Protein AF-A0A1X2I804-F1 (afdb_monomer_lite)

Radius of gyration: 28.65 Å; chains: 1; bounding box: 109×33×76 Å

Sequence (311 aa):
MSSPPATPPVLSLIHLPAELLSSIASYLDVCSLWNLLDTCTWCRYSLLASPTIWKQLEFNLDSHGLHAVYAALRRFRDDNGHGLRLRVEQISMNGTDDSMISPIVMMVKFPRMLRLSAKQRRFNTNLETDTKILQELIKRGSLQPGSLALRHLDIYHYYMDYEPHLDAYQRTLDRLCVDKVELDIRRCYDPPSTLEDQMDELQLDTTNHNDNNQQQPQQQQQQQQQQPQPQQQYCTRIISKTERCWACHTLLTRCWHCVSHCTQCKTKRLPPLANAHQHKQQRLEQQKLRLLETNMAMMDPDLKDEFSLFE

InterPro domains:
  IPR001810 F-box domain [PS50181] (10-57)
  IPR036047 F-box-like domain superfamily [SSF81383] (14-60)

Structure (mmCIF, N/CA/C/O backbone):
data_AF-A0A1X2I804-F1
#
_entry.id   AF-A0A1X2I804-F1
#
loop_
_atom_site.group_PDB
_atom_site.id
_atom_site.type_symbol
_atom_site.label_atom_id
_atom_site.label_alt_id
_atom_site.label_comp_id
_atom_site.label_asym_id
_atom_site.label_entity_id
_atom_site.label_seq_id
_atom_site.pdbx_PDB_ins_code
_atom_site.Cartn_x
_atom_site.Cartn_y
_atom_site.Cartn_z
_atom_site.occupancy
_atom_site.B_iso_or_equiv
_atom_site.auth_seq_id
_atom_site.auth_comp_id
_atom_site.auth_asym_id
_atom_site.auth_atom_id
_atom_site.pdbx_PDB_model_num
ATOM 1 N N . MET A 1 1 ? 62.815 3.552 -11.750 1.00 52.12 1 MET A N 1
ATOM 2 C CA . MET A 1 1 ? 61.594 4.101 -12.374 1.00 52.12 1 MET A CA 1
ATOM 3 C C . MET A 1 1 ? 60.429 3.292 -11.840 1.00 52.12 1 MET A C 1
ATOM 5 O O . MET A 1 1 ? 60.312 2.125 -12.181 1.00 52.12 1 MET A O 1
ATOM 9 N N . SER A 1 2 ? 59.677 3.857 -10.903 1.00 49.41 2 SER A N 1
ATOM 10 C CA . SER A 1 2 ? 58.535 3.206 -10.260 1.00 49.41 2 SER A CA 1
ATOM 11 C C . SER A 1 2 ? 57.355 3.251 -11.224 1.00 49.41 2 SER A C 1
ATOM 13 O O . SER A 1 2 ? 56.928 4.336 -11.616 1.00 49.41 2 SER A O 1
ATOM 15 N N . SER A 1 3 ? 56.862 2.089 -11.644 1.00 48.72 3 SER A N 1
ATOM 16 C CA . SER A 1 3 ? 55.636 1.988 -12.434 1.00 48.72 3 SER A CA 1
ATOM 17 C C . SER A 1 3 ? 54.486 2.647 -11.663 1.00 48.72 3 SER A C 1
ATOM 19 O O . SER A 1 3 ? 54.369 2.408 -10.457 1.00 48.72 3 SER A O 1
ATOM 21 N N . PRO A 1 4 ? 53.649 3.482 -12.304 1.00 57.72 4 PRO A N 1
ATOM 22 C CA . PRO A 1 4 ? 52.490 4.049 -11.632 1.00 57.72 4 PRO A CA 1
ATOM 23 C C . PRO A 1 4 ? 51.557 2.917 -11.169 1.00 57.72 4 PRO A C 1
ATOM 25 O O . PRO A 1 4 ? 51.451 1.898 -11.862 1.00 57.72 4 PRO A O 1
ATOM 28 N N . PRO A 1 5 ? 50.895 3.062 -10.007 1.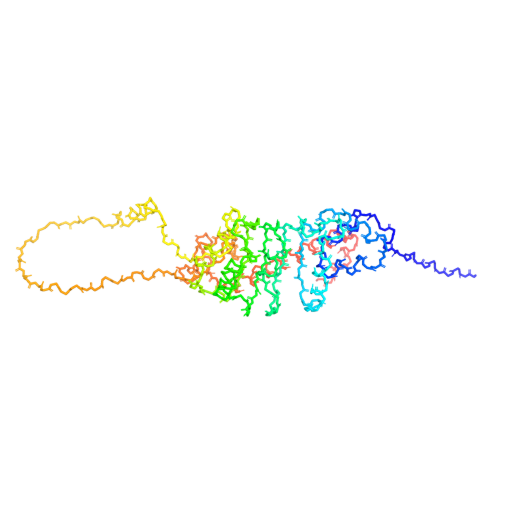00 58.81 5 PRO A N 1
ATOM 29 C CA . PRO A 1 5 ? 49.967 2.054 -9.516 1.00 58.81 5 PRO A CA 1
ATOM 30 C C . PRO A 1 5 ? 48.853 1.851 -10.547 1.00 58.81 5 PRO A C 1
ATOM 32 O O . PRO A 1 5 ? 48.255 2.818 -11.025 1.00 58.81 5 PRO A O 1
ATOM 35 N N . ALA A 1 6 ? 48.607 0.591 -10.913 1.00 63.34 6 ALA A N 1
ATOM 36 C CA . ALA A 1 6 ? 47.525 0.224 -11.814 1.00 63.34 6 ALA A CA 1
ATOM 37 C C . ALA A 1 6 ? 46.207 0.758 -11.239 1.00 63.34 6 ALA A C 1
ATOM 39 O O . ALA A 1 6 ? 45.839 0.445 -10.106 1.00 63.34 6 ALA A O 1
ATOM 40 N N . THR A 1 7 ? 45.522 1.603 -12.004 1.00 62.12 7 THR A N 1
ATOM 41 C CA . THR A 1 7 ? 44.201 2.105 -11.633 1.00 62.12 7 THR A CA 1
ATOM 42 C C . THR A 1 7 ? 43.265 0.902 -11.516 1.00 62.12 7 THR A C 1
ATOM 44 O O . THR A 1 7 ? 43.258 0.065 -12.426 1.00 62.12 7 THR A O 1
ATOM 47 N N . PRO A 1 8 ? 42.503 0.762 -10.416 1.00 61.19 8 PRO A N 1
ATOM 48 C CA . PRO A 1 8 ? 41.571 -0.346 -10.287 1.00 61.19 8 PRO A CA 1
ATOM 49 C C . PRO A 1 8 ? 40.583 -0.304 -11.461 1.00 61.19 8 PRO A C 1
ATOM 51 O O . PRO A 1 8 ? 40.171 0.789 -11.869 1.00 61.19 8 PRO A O 1
ATOM 54 N N . PRO A 1 9 ? 40.217 -1.461 -12.039 1.00 63.91 9 PRO A N 1
ATOM 55 C CA . PRO A 1 9 ? 39.298 -1.491 -13.163 1.00 63.91 9 PRO A CA 1
ATOM 56 C C . PRO A 1 9 ? 37.981 -0.833 -12.753 1.00 63.91 9 PRO A C 1
ATOM 58 O O . PRO A 1 9 ? 37.379 -1.191 -11.740 1.00 63.91 9 PRO A O 1
ATOM 61 N N . VAL A 1 10 ? 37.532 0.139 -13.547 1.00 67.94 10 VAL A N 1
ATOM 62 C CA . VAL A 1 10 ? 36.219 0.757 -13.363 1.00 67.94 10 VAL A CA 1
ATOM 63 C C . VAL A 1 10 ? 35.172 -0.312 -13.660 1.00 67.94 10 VAL A C 1
ATOM 65 O O . VAL A 1 10 ? 34.938 -0.671 -14.815 1.00 67.94 10 VAL A O 1
ATOM 68 N N . LEU A 1 11 ? 34.563 -0.855 -12.608 1.00 69.81 11 LEU A N 1
ATOM 69 C CA . LEU A 1 11 ? 33.455 -1.795 -12.726 1.00 69.81 11 LEU A CA 1
ATOM 70 C C . LEU A 1 11 ? 32.273 -1.079 -13.389 1.00 69.81 11 LEU A C 1
ATOM 72 O O . LEU A 1 11 ? 31.636 -0.211 -12.798 1.00 69.81 11 LEU A O 1
ATOM 76 N N . SER A 1 12 ? 32.003 -1.430 -14.644 1.00 80.31 12 SER A N 1
ATOM 77 C CA . SER A 1 12 ? 30.837 -0.943 -15.383 1.00 80.31 12 SER A CA 1
ATOM 78 C C . SER A 1 12 ? 29.635 -1.857 -15.152 1.00 80.31 12 SER A C 1
ATOM 80 O O . SER A 1 12 ? 29.779 -3.080 -15.161 1.00 80.31 12 SER A O 1
ATOM 82 N N . LEU A 1 13 ? 28.443 -1.261 -15.023 1.00 80.12 13 LEU A N 1
ATOM 83 C CA . LEU A 1 13 ? 27.159 -1.960 -14.865 1.00 80.12 13 LEU A CA 1
ATOM 84 C C . LEU A 1 13 ? 26.926 -3.039 -15.934 1.00 80.12 13 LEU A C 1
ATOM 86 O O . LEU A 1 13 ? 26.277 -4.037 -15.656 1.00 80.12 13 LEU A O 1
ATOM 90 N N . ILE A 1 14 ? 27.479 -2.852 -17.135 1.00 83.50 14 ILE A N 1
ATOM 91 C CA . ILE A 1 14 ? 27.314 -3.750 -18.290 1.00 83.50 14 ILE A CA 1
ATOM 92 C C . ILE A 1 14 ? 27.954 -5.129 -18.039 1.00 83.50 14 ILE A C 1
ATOM 94 O O . ILE A 1 14 ? 27.585 -6.108 -18.678 1.00 83.50 14 ILE A O 1
ATOM 98 N N . HIS A 1 15 ? 28.906 -5.217 -17.106 1.00 85.25 15 HIS A N 1
ATOM 99 C CA . HIS A 1 15 ? 29.575 -6.470 -16.750 1.00 85.25 15 HIS A CA 1
ATOM 100 C C . HIS A 1 15 ? 28.892 -7.215 -15.598 1.00 85.25 15 HIS A C 1
ATOM 102 O O . HIS A 1 15 ? 29.346 -8.297 -15.226 1.00 85.25 15 HIS A O 1
ATOM 108 N N . LEU A 1 16 ? 27.833 -6.654 -15.002 1.00 86.12 16 LEU A N 1
ATOM 109 C CA . LEU A 1 16 ? 27.090 -7.357 -13.963 1.00 86.12 16 LEU A CA 1
ATOM 110 C C . LEU A 1 16 ? 26.279 -8.502 -14.592 1.00 86.12 16 LEU A C 1
ATOM 112 O O . LEU A 1 16 ? 25.685 -8.318 -15.651 1.00 86.12 16 LEU A O 1
ATOM 116 N N . PRO A 1 17 ? 26.191 -9.676 -13.950 1.00 89.50 17 PRO A N 1
ATOM 117 C CA . PRO A 1 17 ? 25.246 -10.708 -14.361 1.00 89.50 17 PRO A CA 1
ATOM 118 C C . PRO A 1 17 ? 23.800 -10.194 -14.306 1.00 89.50 17 PRO A C 1
ATOM 120 O O . PRO A 1 17 ? 23.442 -9.400 -13.427 1.00 89.50 17 PRO A O 1
ATOM 123 N N . ALA A 1 18 ? 22.950 -10.658 -15.223 1.00 87.19 18 ALA A N 1
ATOM 124 C CA . ALA A 1 18 ? 21.557 -10.214 -15.310 1.00 87.19 18 ALA A CA 1
ATOM 125 C C . ALA A 1 18 ? 20.751 -10.568 -14.046 1.00 87.19 18 ALA A C 1
ATOM 127 O O . ALA A 1 18 ? 19.842 -9.830 -13.657 1.00 87.19 18 ALA A O 1
ATOM 128 N N . GLU A 1 19 ? 21.107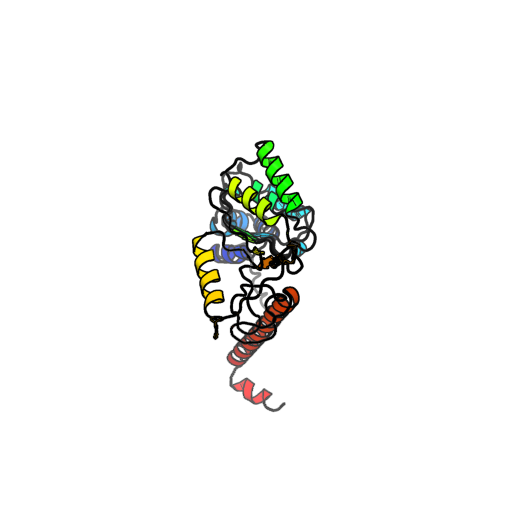 -11.664 -13.378 1.00 89.25 19 GLU A N 1
ATOM 129 C CA . GLU A 1 19 ? 20.519 -12.112 -12.118 1.00 89.25 19 GLU A CA 1
ATOM 130 C C . GLU A 1 19 ? 20.826 -11.123 -10.992 1.00 89.25 19 GLU A C 1
ATOM 132 O O . GLU A 1 19 ? 19.929 -10.732 -10.245 1.00 89.25 19 GLU A O 1
ATOM 137 N N . LEU A 1 20 ? 22.079 -10.663 -10.910 1.00 89.88 20 LEU A N 1
ATOM 138 C CA . LEU A 1 20 ? 22.503 -9.685 -9.913 1.00 89.88 20 LEU A CA 1
ATOM 139 C C . LEU A 1 20 ? 21.846 -8.327 -10.172 1.00 89.88 20 LEU A C 1
ATOM 141 O O . LEU A 1 20 ? 21.334 -7.708 -9.243 1.00 89.88 20 LEU A O 1
ATOM 145 N N . LEU A 1 21 ? 21.783 -7.894 -11.436 1.00 90.75 21 LEU A N 1
ATOM 146 C CA . LEU A 1 21 ? 21.066 -6.674 -11.810 1.00 90.75 21 LEU A CA 1
ATOM 147 C C . LEU A 1 21 ? 19.578 -6.763 -11.442 1.00 90.75 21 LEU A C 1
ATOM 149 O O . LEU A 1 21 ? 19.030 -5.818 -10.882 1.00 90.75 21 LEU A O 1
ATOM 153 N N . SER A 1 22 ? 18.931 -7.897 -11.722 1.00 90.62 22 SER A N 1
ATOM 154 C CA . SER A 1 22 ? 17.525 -8.128 -11.368 1.00 90.62 22 SER A CA 1
ATOM 155 C C . SER A 1 22 ? 17.315 -8.122 -9.855 1.00 90.62 22 SER A C 1
ATOM 157 O O . SER A 1 22 ? 16.332 -7.560 -9.376 1.00 90.62 22 SER A O 1
ATOM 159 N N . SER A 1 23 ? 18.256 -8.694 -9.098 1.00 90.88 23 SER A N 1
ATOM 160 C CA . SER A 1 23 ? 18.238 -8.652 -7.637 1.00 90.88 23 SER A CA 1
ATOM 161 C C . SER A 1 23 ? 18.389 -7.230 -7.105 1.00 90.88 23 SER A C 1
ATOM 163 O O . SER A 1 23 ? 17.704 -6.880 -6.154 1.00 90.88 23 SER A O 1
ATOM 165 N N . ILE A 1 24 ? 19.254 -6.399 -7.691 1.00 91.50 24 ILE A N 1
ATOM 166 C CA . ILE A 1 24 ? 19.370 -4.984 -7.305 1.00 91.50 24 ILE A CA 1
ATOM 167 C C . ILE A 1 24 ? 18.059 -4.262 -7.629 1.00 91.50 24 ILE A C 1
ATOM 169 O O . ILE A 1 24 ? 17.493 -3.588 -6.772 1.00 91.50 24 ILE A O 1
ATOM 173 N N . ALA A 1 25 ? 17.544 -4.462 -8.843 1.00 92.69 25 ALA A N 1
ATOM 174 C CA . ALA A 1 25 ? 16.316 -3.847 -9.327 1.00 92.69 25 ALA A CA 1
ATOM 175 C C . ALA A 1 25 ? 15.095 -4.157 -8.447 1.00 92.69 25 ALA A C 1
ATOM 177 O O . ALA A 1 25 ? 14.243 -3.288 -8.290 1.00 92.69 25 ALA A O 1
ATOM 178 N N . SER A 1 26 ? 15.019 -5.342 -7.828 1.00 90.69 26 SER A N 1
ATOM 179 C CA . SER A 1 26 ? 13.906 -5.698 -6.935 1.00 90.69 26 SER A CA 1
ATOM 180 C C . SER A 1 26 ? 13.843 -4.902 -5.627 1.00 90.69 26 SER A C 1
ATOM 182 O O . SER A 1 26 ? 12.823 -4.960 -4.947 1.00 90.69 26 SER A O 1
ATOM 184 N N . TYR A 1 27 ? 14.900 -4.163 -5.274 1.00 91.19 27 TYR A N 1
ATOM 185 C CA . TYR A 1 27 ? 14.932 -3.282 -4.098 1.00 91.19 27 TYR A CA 1
ATOM 186 C C . TYR A 1 27 ? 14.786 -1.796 -4.452 1.00 91.19 27 TYR A C 1
ATOM 188 O O . TYR A 1 27 ? 14.899 -0.945 -3.572 1.00 91.19 27 TYR A O 1
ATOM 196 N N . LEU A 1 28 ? 14.592 -1.464 -5.731 1.00 94.25 28 LEU A N 1
ATOM 197 C CA . LEU A 1 28 ? 14.453 -0.083 -6.176 1.00 94.25 28 LEU A CA 1
ATOM 198 C C . LEU A 1 28 ? 12.985 0.340 -6.195 1.00 94.25 28 LEU A C 1
ATOM 200 O O . LEU A 1 28 ? 12.112 -0.406 -6.640 1.00 94.25 28 LEU A O 1
ATOM 204 N N . ASP A 1 29 ? 12.729 1.586 -5.797 1.00 94.12 29 ASP A N 1
ATOM 205 C CA . ASP A 1 29 ? 11.445 2.223 -6.066 1.00 94.12 29 ASP A CA 1
ATOM 206 C C . ASP A 1 29 ? 11.232 2.389 -7.581 1.00 94.12 29 ASP A C 1
ATOM 208 O O . ASP A 1 29 ? 12.174 2.377 -8.379 1.00 94.12 29 ASP A O 1
ATOM 212 N N . VAL A 1 30 ? 9.981 2.573 -7.993 1.00 93.88 30 VAL A N 1
ATOM 213 C CA . VAL A 1 30 ? 9.586 2.601 -9.403 1.00 93.88 30 VAL A CA 1
ATOM 214 C C . VAL A 1 30 ? 10.330 3.666 -10.216 1.00 93.88 30 VAL A C 1
ATOM 216 O O . VAL A 1 30 ? 10.640 3.426 -11.383 1.00 93.88 30 VAL A O 1
ATOM 219 N N . CYS A 1 31 ? 10.646 4.826 -9.635 1.00 94.69 31 CYS A N 1
ATOM 220 C CA . CYS A 1 31 ? 11.364 5.892 -10.329 1.00 94.69 31 CYS A CA 1
ATOM 221 C C . CYS A 1 31 ? 12.843 5.531 -10.482 1.00 94.69 31 CYS A C 1
ATOM 223 O O . CYS A 1 31 ? 13.376 5.614 -11.591 1.00 94.69 31 CYS A O 1
ATOM 225 N N . SER A 1 32 ? 13.485 5.054 -9.412 1.00 95.25 32 SER A N 1
ATOM 226 C CA . SER A 1 32 ? 14.865 4.548 -9.466 1.00 95.25 32 SER A CA 1
ATOM 227 C C . SER A 1 32 ? 15.015 3.384 -10.444 1.00 95.25 32 SER A C 1
ATOM 229 O O . SER A 1 32 ? 15.982 3.336 -11.20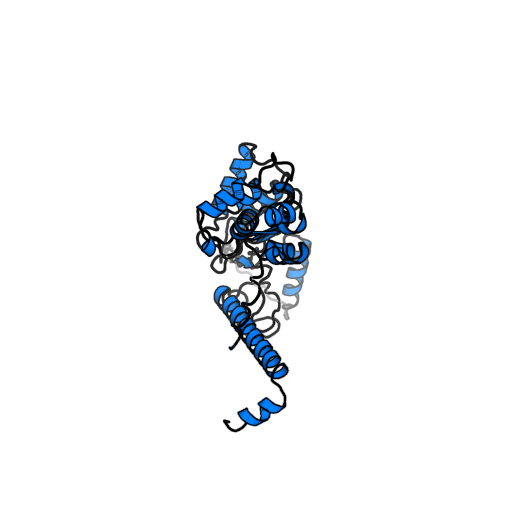5 1.00 95.25 32 SER A O 1
ATOM 231 N N . LEU A 1 33 ? 14.037 2.477 -10.480 1.00 94.62 33 LEU A N 1
ATOM 232 C CA . LEU A 1 33 ? 14.009 1.359 -11.414 1.00 94.62 33 LEU A CA 1
ATOM 233 C C . LEU A 1 33 ? 13.980 1.865 -12.859 1.00 94.62 33 LEU A C 1
ATOM 235 O O . LEU A 1 33 ? 14.811 1.467 -13.671 1.00 94.62 33 LEU A O 1
ATOM 239 N N . TRP A 1 34 ? 13.083 2.797 -13.184 1.00 94.50 34 TRP A N 1
ATOM 240 C CA . TRP A 1 34 ? 13.037 3.386 -14.523 1.00 94.50 34 TRP A CA 1
ATOM 241 C C . TRP A 1 34 ? 14.318 4.140 -14.899 1.00 94.50 34 TRP A C 1
ATOM 243 O O . TRP A 1 34 ? 14.758 4.030 -16.043 1.00 94.50 34 TRP A O 1
ATOM 253 N N . ASN A 1 35 ? 14.951 4.835 -13.952 1.00 94.19 35 ASN A N 1
ATOM 254 C CA . ASN A 1 35 ? 16.246 5.483 -14.172 1.00 94.19 35 ASN A CA 1
ATOM 255 C C . ASN A 1 35 ? 17.356 4.455 -14.468 1.00 94.19 35 ASN A C 1
ATOM 257 O O . ASN A 1 35 ? 18.162 4.656 -15.380 1.00 94.19 35 ASN A O 1
ATOM 261 N N . LEU A 1 36 ? 17.368 3.313 -13.770 1.00 93.56 36 LEU A N 1
ATOM 262 C CA . LEU A 1 36 ? 18.292 2.210 -14.052 1.00 93.56 36 LEU A CA 1
ATOM 263 C C . LEU A 1 36 ? 18.073 1.643 -15.463 1.00 93.56 36 LEU A C 1
ATOM 265 O O . LEU A 1 36 ? 19.033 1.424 -16.204 1.00 93.56 36 LEU A O 1
ATOM 269 N N . LEU A 1 37 ? 16.813 1.464 -15.871 1.00 92.69 37 LEU A N 1
ATOM 270 C CA . LEU A 1 37 ? 16.464 1.050 -17.233 1.00 92.69 37 LEU A CA 1
ATOM 271 C C . LEU A 1 37 ? 16.906 2.061 -18.299 1.00 92.69 37 LEU A C 1
ATOM 273 O O . LEU A 1 37 ? 17.137 1.676 -19.444 1.00 92.69 37 LEU A O 1
ATOM 277 N N . ASP A 1 38 ? 17.001 3.344 -17.961 1.00 92.94 38 ASP A N 1
ATOM 278 C CA . ASP A 1 38 ? 17.417 4.390 -18.896 1.00 92.94 38 ASP A CA 1
ATOM 279 C C . ASP A 1 38 ? 18.930 4.606 -18.942 1.00 92.94 38 ASP A C 1
ATOM 281 O O . ASP A 1 38 ? 19.416 5.283 -19.846 1.00 92.94 38 ASP A O 1
ATOM 285 N N . THR A 1 39 ? 19.679 3.974 -18.037 1.00 91.31 39 THR A N 1
ATOM 286 C CA . THR A 1 39 ? 21.138 4.114 -17.960 1.00 91.31 39 THR A CA 1
ATOM 287 C C . THR A 1 39 ? 21.842 3.493 -19.172 1.00 91.31 39 THR A C 1
ATOM 289 O O . THR A 1 39 ? 22.761 4.092 -19.727 1.00 91.31 39 THR A O 1
ATOM 292 N N . CYS A 1 40 ? 21.427 2.300 -19.615 1.00 90.25 40 CYS A N 1
ATOM 293 C CA . CYS A 1 40 ? 21.947 1.677 -20.835 1.00 90.25 40 CYS A CA 1
ATOM 294 C C . CYS A 1 40 ? 20.955 0.677 -21.452 1.00 90.25 40 CYS A C 1
ATOM 296 O O . CYS A 1 40 ? 20.039 0.177 -20.795 1.00 90.25 40 CYS A O 1
ATOM 298 N N . THR A 1 41 ? 21.152 0.354 -22.733 1.00 90.62 41 THR A N 1
ATOM 299 C CA . THR A 1 41 ? 20.294 -0.586 -23.477 1.00 90.62 41 THR A CA 1
ATOM 300 C C . THR A 1 41 ? 20.311 -1.993 -22.888 1.00 90.62 41 THR A C 1
ATOM 302 O O . THR A 1 41 ? 19.270 -2.644 -22.863 1.00 90.62 41 THR A O 1
ATOM 305 N N . TRP A 1 42 ? 21.459 -2.447 -22.377 1.00 89.81 42 TRP A N 1
ATOM 306 C CA . TRP A 1 42 ? 21.580 -3.751 -21.726 1.00 89.81 42 TRP A CA 1
ATOM 307 C C . TRP A 1 42 ? 20.685 -3.849 -20.481 1.00 89.81 42 TRP A C 1
ATOM 309 O O . TRP A 1 42 ? 19.866 -4.763 -20.405 1.00 89.81 42 TRP A O 1
ATOM 319 N N . CYS A 1 43 ? 20.735 -2.866 -19.569 1.00 91.12 43 CYS A N 1
ATOM 320 C CA . CYS A 1 43 ? 19.834 -2.814 -18.411 1.00 91.12 43 CYS A CA 1
ATOM 321 C C . CYS A 1 43 ? 18.366 -2.805 -18.848 1.00 91.12 43 CYS A C 1
ATOM 323 O O . CYS A 1 43 ? 17.553 -3.554 -18.308 1.00 91.12 43 CYS A O 1
ATOM 325 N N . ARG A 1 44 ? 18.029 -1.992 -19.860 1.00 90.94 44 ARG A N 1
ATOM 326 C CA . ARG A 1 44 ? 16.665 -1.897 -20.388 1.00 90.94 44 ARG A CA 1
ATOM 327 C C . ARG A 1 44 ? 16.126 -3.252 -20.838 1.00 90.94 44 ARG A C 1
ATOM 329 O O . ARG A 1 44 ? 15.048 -3.642 -20.399 1.00 90.94 44 ARG A O 1
ATOM 336 N N . TYR A 1 45 ? 16.849 -3.960 -21.703 1.00 88.88 45 TYR A N 1
ATOM 337 C CA . TYR A 1 45 ? 16.375 -5.232 -22.251 1.00 88.88 45 TYR A CA 1
ATOM 338 C C . TYR A 1 45 ? 16.337 -6.339 -21.197 1.00 88.88 45 TYR A C 1
ATOM 340 O O . TYR A 1 45 ? 15.339 -7.055 -21.116 1.00 88.88 45 TYR A O 1
ATOM 348 N N . SER A 1 46 ? 17.366 -6.430 -20.350 1.00 88.19 46 SER A N 1
ATOM 349 C CA . SER A 1 46 ? 17.432 -7.428 -19.277 1.00 88.19 46 SER A CA 1
ATOM 350 C C . SER A 1 46 ? 16.278 -7.272 -18.281 1.00 88.19 46 SER A C 1
ATOM 352 O O . SER A 1 46 ? 15.629 -8.251 -17.914 1.00 88.19 46 SER A O 1
ATOM 354 N N . LEU A 1 47 ? 15.966 -6.037 -17.877 1.00 90.56 47 LEU A N 1
ATOM 355 C CA . LEU A 1 47 ? 14.963 -5.770 -16.845 1.00 90.56 47 LEU A CA 1
ATOM 356 C C . LEU A 1 47 ? 13.527 -5.737 -17.389 1.00 90.56 47 LEU A C 1
ATOM 358 O O . LEU A 1 47 ? 12.622 -6.264 -16.745 1.00 90.56 47 LEU A O 1
ATOM 362 N N . LEU A 1 48 ? 13.277 -5.192 -18.586 1.00 89.38 48 LEU A N 1
ATOM 363 C CA . LEU A 1 48 ? 11.925 -5.215 -19.174 1.00 89.38 48 LEU A CA 1
ATOM 364 C C . LEU A 1 48 ? 11.421 -6.641 -19.426 1.00 89.38 48 LEU A C 1
ATOM 366 O O . LEU A 1 48 ? 10.226 -6.908 -19.283 1.00 89.38 48 LEU A O 1
ATOM 370 N N . ALA A 1 49 ? 12.323 -7.555 -19.790 1.00 83.69 49 ALA A N 1
ATOM 371 C CA . ALA A 1 49 ? 11.982 -8.956 -19.994 1.00 83.69 49 ALA A CA 1
ATOM 372 C C . ALA A 1 49 ? 11.650 -9.671 -18.674 1.00 83.69 49 ALA A C 1
ATOM 374 O O . ALA A 1 49 ? 10.777 -10.545 -18.657 1.00 83.69 49 ALA A O 1
ATOM 375 N N . SER A 1 50 ? 12.299 -9.276 -17.574 1.00 87.00 50 SER A N 1
ATOM 376 C CA . SER A 1 50 ? 12.172 -9.927 -16.272 1.00 87.00 50 SER A CA 1
ATOM 377 C C . SER A 1 50 ? 10.746 -9.818 -15.721 1.00 87.00 50 SER A C 1
ATOM 379 O O . SER A 1 50 ? 10.286 -8.719 -15.430 1.00 87.00 50 SER A O 1
ATOM 381 N N . PRO A 1 51 ? 9.995 -10.920 -15.556 1.00 81.50 51 PRO A N 1
ATOM 382 C CA . PRO A 1 51 ? 8.634 -10.850 -15.035 1.00 81.50 51 PRO A CA 1
ATOM 383 C C . PRO A 1 51 ? 8.592 -10.543 -13.539 1.00 81.50 51 PRO A C 1
ATOM 385 O O . PRO A 1 51 ? 7.602 -9.991 -13.076 1.00 81.50 51 PRO A O 1
ATOM 388 N N . THR A 1 52 ? 9.636 -10.897 -12.788 1.00 87.31 52 THR A N 1
ATOM 389 C CA . THR A 1 52 ? 9.639 -10.860 -11.322 1.00 87.31 52 THR A CA 1
ATOM 390 C C . THR A 1 52 ? 9.750 -9.446 -10.774 1.00 87.31 52 THR A C 1
ATOM 392 O O . THR A 1 52 ? 9.013 -9.107 -9.853 1.00 87.31 52 THR A O 1
ATOM 395 N N . ILE A 1 53 ? 10.593 -8.601 -11.370 1.00 91.94 53 ILE A N 1
ATOM 396 C CA . ILE A 1 53 ? 10.835 -7.240 -10.865 1.00 91.94 53 ILE A CA 1
ATOM 397 C C . ILE A 1 53 ? 9.602 -6.335 -10.978 1.00 91.94 53 ILE A C 1
ATOM 399 O O . ILE A 1 53 ? 9.474 -5.375 -10.233 1.00 91.94 53 ILE A O 1
ATOM 403 N N . TRP A 1 54 ? 8.682 -6.638 -11.901 1.00 92.06 54 TRP A N 1
ATOM 404 C CA . TRP A 1 54 ? 7.467 -5.843 -12.109 1.00 92.06 54 TRP A CA 1
ATOM 405 C C . TRP A 1 54 ? 6.282 -6.331 -11.282 1.00 92.06 54 TRP A C 1
ATOM 407 O O . TRP A 1 54 ? 5.247 -5.670 -11.279 1.00 92.06 54 TRP A O 1
ATOM 417 N N . LYS A 1 55 ? 6.395 -7.479 -10.600 1.00 93.62 55 LYS A N 1
ATOM 418 C CA . LYS A 1 55 ? 5.305 -7.996 -9.761 1.00 93.62 55 LYS A CA 1
ATOM 419 C C . LYS A 1 55 ? 5.027 -7.099 -8.571 1.00 93.62 55 LYS A C 1
ATOM 421 O O . LYS A 1 55 ? 3.871 -6.952 -8.186 1.00 93.62 55 LYS A O 1
ATOM 426 N N . GLN A 1 56 ? 6.076 -6.513 -8.009 1.00 95.00 56 GLN A N 1
ATOM 427 C CA . GLN A 1 56 ? 5.999 -5.643 -6.851 1.00 95.00 56 GLN A CA 1
ATOM 428 C C . GLN A 1 56 ? 6.570 -4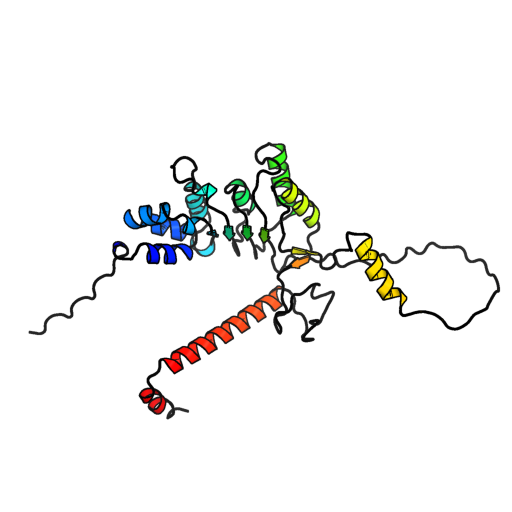.278 -7.213 1.00 95.00 56 GLN A C 1
ATOM 430 O O . GLN A 1 56 ? 7.699 -4.187 -7.680 1.00 95.00 56 GLN A O 1
ATOM 435 N N . LEU A 1 57 ? 5.788 -3.225 -6.986 1.00 95.19 57 LEU A N 1
ATOM 436 C CA . LEU A 1 57 ? 6.234 -1.849 -7.169 1.00 95.19 57 LEU A CA 1
ATOM 437 C C . LEU A 1 57 ? 6.260 -1.121 -5.833 1.00 95.19 57 LEU A C 1
ATOM 439 O O . LEU A 1 57 ? 5.297 -1.169 -5.065 1.00 95.19 57 LEU A O 1
ATOM 443 N N . GLU A 1 58 ? 7.341 -0.394 -5.594 1.00 94.69 58 GLU A N 1
ATOM 444 C CA . GLU A 1 58 ? 7.473 0.509 -4.459 1.00 94.69 58 GLU A CA 1
ATOM 445 C C . GLU A 1 58 ? 7.467 1.960 -4.942 1.00 94.69 58 GLU A C 1
ATOM 447 O O . GLU A 1 58 ? 8.135 2.316 -5.911 1.00 94.69 58 GLU A O 1
ATOM 452 N N . PHE A 1 59 ? 6.675 2.799 -4.286 1.00 92.38 59 PHE A N 1
ATOM 453 C CA . PHE A 1 59 ? 6.578 4.226 -4.546 1.00 92.38 59 PHE A CA 1
ATOM 454 C C . PHE A 1 59 ? 7.163 4.975 -3.357 1.00 92.38 59 PHE A C 1
ATOM 456 O O . PHE A 1 59 ? 6.683 4.835 -2.234 1.00 92.38 59 PHE A O 1
ATOM 463 N N . ASN A 1 60 ? 8.174 5.795 -3.631 1.00 87.00 60 ASN A N 1
ATOM 464 C CA . ASN A 1 60 ? 8.813 6.653 -2.647 1.00 87.00 60 ASN A CA 1
ATOM 465 C C . ASN A 1 60 ? 8.851 8.089 -3.184 1.00 87.00 60 ASN A C 1
ATOM 467 O O . ASN A 1 60 ? 9.661 8.423 -4.054 1.00 87.00 60 ASN A O 1
ATOM 471 N N . LEU A 1 61 ? 7.938 8.934 -2.696 1.00 82.88 61 LEU A N 1
ATOM 472 C CA . LEU A 1 61 ? 7.876 10.334 -3.121 1.00 82.88 61 LEU A CA 1
ATOM 473 C C . LEU A 1 61 ? 8.995 11.196 -2.543 1.00 82.88 61 LEU A C 1
ATOM 475 O O . LEU A 1 61 ? 9.391 12.147 -3.215 1.00 82.88 61 LEU A O 1
ATOM 479 N N . ASP A 1 62 ? 9.528 10.851 -1.370 1.00 83.00 62 ASP A N 1
ATOM 480 C CA . ASP A 1 62 ? 10.572 11.640 -0.705 1.00 83.00 62 ASP A CA 1
ATOM 481 C C . ASP A 1 62 ? 11.835 11.741 -1.572 1.00 83.00 62 ASP A C 1
ATOM 483 O O . ASP A 1 62 ? 12.566 12.726 -1.507 1.00 83.00 62 ASP A O 1
ATOM 487 N N . SER A 1 63 ? 12.070 10.732 -2.418 1.00 80.50 63 SER A N 1
ATOM 488 C CA . SER A 1 63 ? 13.252 10.656 -3.283 1.00 80.50 63 SER A CA 1
ATOM 489 C C . SER A 1 63 ? 13.061 11.297 -4.663 1.00 80.50 63 SER A C 1
ATOM 491 O O . SER A 1 63 ? 14.013 11.856 -5.202 1.00 80.50 63 SER A O 1
ATOM 493 N N . HIS A 1 64 ? 11.861 11.224 -5.258 1.00 77.56 64 HIS A N 1
ATOM 494 C CA . HIS A 1 64 ? 11.673 11.537 -6.691 1.00 77.56 64 HIS A CA 1
ATOM 495 C C . HIS A 1 64 ? 10.599 12.588 -7.000 1.00 77.56 64 HIS A C 1
ATOM 497 O O . HIS A 1 64 ? 10.510 13.058 -8.136 1.00 77.56 64 HIS A O 1
ATOM 503 N N . GLY A 1 65 ? 9.798 13.006 -6.018 1.00 85.25 65 GLY A N 1
ATOM 504 C CA . GLY A 1 65 ? 8.709 13.960 -6.222 1.00 85.25 65 GLY A CA 1
ATOM 505 C C . GLY A 1 65 ? 7.587 13.450 -7.144 1.00 85.25 65 GLY A C 1
ATOM 506 O O . GLY A 1 65 ? 7.700 12.461 -7.873 1.00 85.25 65 GLY A O 1
ATOM 507 N N . LEU A 1 66 ? 6.454 14.152 -7.127 1.00 89.19 66 LEU A N 1
ATOM 508 C CA . LEU A 1 66 ? 5.221 13.704 -7.784 1.00 89.19 66 LEU A CA 1
ATOM 509 C C . LEU A 1 66 ? 5.336 13.599 -9.316 1.00 89.19 66 LEU A C 1
ATOM 511 O O . LEU A 1 66 ? 4.793 12.678 -9.932 1.00 89.19 66 LEU A O 1
ATOM 515 N N . HIS A 1 67 ? 6.055 14.532 -9.947 1.00 90.50 67 HIS A N 1
ATOM 516 C CA . HIS A 1 67 ? 6.219 14.560 -11.402 1.00 90.50 67 HIS A CA 1
ATOM 517 C C . HIS A 1 67 ? 6.922 13.300 -11.928 1.00 90.50 67 HIS A C 1
ATOM 519 O O . HIS A 1 67 ? 6.472 12.714 -12.916 1.00 90.50 67 HIS A O 1
ATOM 525 N N . ALA A 1 68 ? 7.991 12.857 -11.258 1.00 91.00 68 ALA A N 1
ATOM 526 C CA . ALA A 1 68 ? 8.721 11.657 -11.653 1.00 91.00 68 ALA A CA 1
ATOM 527 C C . ALA A 1 68 ? 7.851 10.407 -11.513 1.00 91.00 68 ALA A C 1
ATOM 529 O O . ALA A 1 68 ? 7.833 9.572 -12.417 1.00 91.00 68 ALA A O 1
ATOM 530 N N . VAL A 1 69 ? 7.048 10.323 -10.446 1.00 91.44 69 VAL A N 1
ATOM 531 C CA . VAL A 1 69 ? 6.106 9.216 -10.260 1.00 91.44 69 VAL A CA 1
ATOM 532 C C . VAL A 1 69 ? 5.089 9.163 -11.396 1.00 91.44 69 VAL A C 1
ATOM 534 O O . VAL A 1 69 ? 4.912 8.113 -12.011 1.00 91.44 69 VAL A O 1
ATOM 537 N N . TYR A 1 70 ? 4.456 10.278 -11.762 1.00 91.50 70 TYR A N 1
ATOM 538 C CA . TYR A 1 70 ? 3.527 10.271 -12.897 1.00 91.50 70 TYR A CA 1
ATOM 539 C C . TYR A 1 70 ? 4.215 9.960 -14.230 1.00 91.50 70 TYR A C 1
ATOM 541 O O . TYR A 1 70 ? 3.633 9.260 -15.066 1.00 91.50 70 TYR A O 1
ATOM 549 N N . ALA A 1 71 ? 5.448 10.428 -14.438 1.00 91.69 71 ALA A N 1
ATOM 550 C CA . ALA A 1 71 ? 6.239 10.070 -15.611 1.00 91.69 71 ALA A CA 1
ATOM 551 C C . ALA A 1 71 ? 6.514 8.556 -15.662 1.00 91.69 71 ALA A C 1
ATOM 553 O O . ALA A 1 71 ? 6.264 7.933 -16.694 1.00 91.69 71 ALA A O 1
ATOM 554 N N . ALA A 1 72 ? 6.917 7.948 -14.543 1.00 92.19 72 ALA A N 1
ATOM 555 C CA . ALA A 1 72 ? 7.087 6.505 -14.391 1.00 92.19 72 ALA A CA 1
ATOM 556 C C . ALA A 1 72 ? 5.781 5.747 -14.673 1.00 92.19 72 ALA A C 1
ATOM 558 O O . ALA A 1 72 ? 5.749 4.819 -15.482 1.00 92.19 72 ALA A O 1
ATOM 559 N N . LEU A 1 73 ? 4.664 6.189 -14.091 1.00 91.44 73 LEU A N 1
ATOM 560 C CA . LEU A 1 73 ? 3.348 5.599 -14.321 1.00 91.44 73 LEU A CA 1
ATOM 561 C C . LEU A 1 73 ? 2.962 5.628 -15.809 1.00 91.44 73 LEU A C 1
ATOM 563 O O . LEU A 1 73 ? 2.434 4.642 -16.321 1.00 91.44 73 LEU A O 1
ATOM 567 N N . ARG A 1 74 ? 3.230 6.713 -16.545 1.00 90.06 74 ARG A N 1
ATOM 568 C CA . ARG A 1 74 ? 2.921 6.809 -17.991 1.00 90.06 74 ARG A CA 1
ATOM 569 C C . ARG A 1 74 ? 3.659 5.784 -18.860 1.00 90.06 74 ARG A C 1
ATOM 571 O O . ARG A 1 74 ? 3.248 5.576 -20.003 1.00 90.06 74 ARG A O 1
ATOM 578 N N . ARG A 1 75 ? 4.726 5.164 -18.350 1.00 90.12 75 ARG A N 1
ATOM 579 C CA . ARG A 1 75 ? 5.515 4.146 -19.062 1.00 90.12 75 ARG A CA 1
ATOM 580 C C . ARG A 1 75 ? 4.912 2.745 -18.963 1.00 90.12 75 ARG A C 1
ATOM 582 O O . ARG A 1 75 ? 5.217 1.901 -19.799 1.00 90.12 75 ARG A O 1
ATOM 589 N N . PHE A 1 76 ? 3.998 2.513 -18.019 1.00 88.50 76 PHE A N 1
ATOM 590 C CA . PHE A 1 76 ? 3.170 1.305 -17.970 1.00 88.50 76 PHE A CA 1
ATOM 591 C C . PHE A 1 76 ? 2.031 1.415 -18.992 1.00 88.50 76 PHE A C 1
ATOM 593 O O . PHE A 1 76 ? 0.901 1.756 -18.638 1.00 88.50 76 PHE A O 1
ATOM 600 N N . ARG A 1 77 ? 2.360 1.190 -20.267 1.00 76.69 77 ARG A N 1
ATOM 601 C CA . ARG A 1 77 ? 1.408 1.153 -21.386 1.00 76.69 77 ARG A CA 1
ATOM 602 C C . ARG A 1 77 ? 1.101 -0.287 -21.774 1.00 76.69 77 ARG A C 1
ATOM 604 O O . ARG A 1 77 ? 1.986 -1.143 -21.704 1.00 76.69 77 ARG A O 1
ATOM 611 N N . ASP A 1 78 ? -0.128 -0.524 -22.211 1.00 68.25 78 ASP A N 1
ATOM 612 C CA . ASP A 1 78 ? -0.561 -1.827 -22.724 1.00 68.25 78 ASP A CA 1
ATOM 613 C C . ASP A 1 78 ? 0.002 -2.068 -24.146 1.00 68.25 78 ASP A C 1
ATOM 615 O O . ASP A 1 78 ? 0.318 -3.194 -24.527 1.00 68.25 78 ASP A O 1
ATOM 619 N N . ASP A 1 79 ? 0.262 -0.979 -24.873 1.00 58.66 79 ASP A N 1
ATOM 620 C CA . ASP A 1 79 ? 0.499 -0.942 -26.321 1.00 58.66 79 ASP A CA 1
ATOM 621 C C . ASP A 1 79 ? 1.928 -1.349 -26.748 1.00 58.66 79 ASP A C 1
ATOM 623 O O . ASP A 1 79 ? 2.176 -1.619 -27.920 1.00 58.66 79 ASP A O 1
ATOM 627 N N . ASN A 1 80 ? 2.879 -1.435 -25.808 1.00 49.12 80 ASN A N 1
ATOM 628 C CA . ASN A 1 80 ? 4.294 -1.739 -26.090 1.00 49.12 80 ASN A CA 1
ATOM 629 C C . ASN A 1 80 ? 4.650 -3.237 -25.937 1.00 49.12 80 ASN A C 1
ATOM 631 O O . ASN A 1 80 ? 5.800 -3.578 -25.672 1.00 49.12 80 ASN A O 1
ATOM 635 N N . GLY A 1 81 ? 3.675 -4.146 -26.036 1.00 51.28 81 GLY A N 1
ATOM 636 C CA . GLY A 1 81 ? 3.907 -5.596 -26.171 1.00 51.28 81 GLY A CA 1
ATOM 637 C C . GLY A 1 81 ? 4.376 -6.361 -24.921 1.00 51.28 81 GLY A C 1
ATOM 638 O O . GLY A 1 81 ? 4.315 -7.586 -24.906 1.00 51.28 81 GLY A O 1
ATOM 639 N N . HIS A 1 82 ? 4.794 -5.689 -23.844 1.00 63.56 82 HIS A N 1
ATOM 640 C CA . HIS A 1 82 ? 5.239 -6.370 -22.614 1.00 63.56 82 HIS A CA 1
ATOM 641 C C . HIS A 1 82 ? 4.136 -6.556 -21.562 1.00 63.56 82 HIS A C 1
ATOM 643 O O . HIS A 1 82 ? 4.307 -7.353 -20.632 1.00 63.56 82 HIS A O 1
ATOM 649 N N . GLY A 1 83 ? 3.018 -5.829 -21.695 1.00 79.75 83 GLY A N 1
ATOM 650 C CA . GLY A 1 83 ? 1.871 -5.928 -20.789 1.00 79.75 83 GLY A CA 1
ATOM 651 C C . GLY A 1 83 ? 2.242 -5.702 -19.321 1.00 79.75 83 GLY A C 1
ATOM 652 O O . GLY A 1 83 ? 1.673 -6.352 -18.448 1.00 79.75 83 GLY A O 1
ATOM 653 N N . LEU A 1 84 ? 3.223 -4.830 -19.037 1.00 87.38 84 LEU A N 1
ATOM 654 C CA . LEU A 1 84 ? 3.787 -4.648 -17.689 1.00 87.38 84 LEU A CA 1
ATOM 655 C C . LEU A 1 84 ? 2.714 -4.311 -16.656 1.00 87.38 84 LEU A C 1
ATOM 657 O O . LEU A 1 84 ? 2.743 -4.833 -15.548 1.00 87.38 84 LEU A O 1
ATOM 661 N N . ARG A 1 85 ? 1.722 -3.505 -17.050 1.00 89.81 85 ARG A N 1
ATOM 662 C CA . ARG A 1 85 ? 0.542 -3.172 -16.244 1.00 89.81 85 ARG A CA 1
ATOM 663 C C . ARG A 1 85 ? -0.155 -4.415 -15.676 1.00 89.81 85 ARG A C 1
ATOM 665 O O . ARG A 1 85 ? -0.601 -4.402 -14.536 1.00 89.81 85 ARG A O 1
ATOM 672 N N . LEU A 1 86 ? -0.239 -5.484 -16.467 1.00 90.00 86 LEU A N 1
ATOM 673 C CA . LEU A 1 86 ? -0.897 -6.740 -16.104 1.00 90.00 86 LEU A CA 1
ATOM 674 C C . LEU A 1 86 ? -0.010 -7.666 -15.262 1.00 90.00 86 LEU A C 1
ATOM 676 O O . LEU A 1 86 ? -0.502 -8.686 -14.783 1.00 90.00 86 LEU A O 1
ATOM 680 N N . ARG A 1 87 ? 1.281 -7.349 -15.112 1.00 91.31 87 ARG A N 1
ATOM 681 C CA . ARG A 1 87 ? 2.229 -8.114 -14.288 1.00 91.31 87 ARG A CA 1
ATOM 682 C C . ARG A 1 87 ? 2.269 -7.636 -12.841 1.00 91.31 87 ARG A C 1
ATOM 684 O O . ARG A 1 87 ? 2.724 -8.387 -11.989 1.00 91.31 87 ARG A O 1
ATOM 691 N N . VAL A 1 88 ? 1.821 -6.409 -12.577 1.00 94.38 88 VAL A N 1
ATOM 692 C CA . VAL A 1 88 ? 1.852 -5.819 -11.237 1.00 94.38 88 VAL A CA 1
ATOM 693 C C . VAL A 1 88 ? 0.807 -6.492 -10.353 1.00 94.38 88 VAL A C 1
ATOM 695 O O . VAL A 1 88 ? -0.395 -6.365 -10.583 1.00 94.38 88 VAL A O 1
ATOM 698 N N . GLU A 1 89 ? 1.283 -7.196 -9.331 1.00 96.31 89 GLU A N 1
ATOM 699 C CA . GLU A 1 89 ? 0.475 -7.917 -8.346 1.00 96.31 89 GLU A CA 1
ATOM 700 C C . GLU A 1 89 ? 0.455 -7.183 -6.996 1.00 96.31 89 GLU A C 1
ATOM 702 O O . GLU A 1 89 ? -0.511 -7.300 -6.243 1.00 96.31 89 GLU A O 1
ATOM 707 N N . GLN A 1 90 ? 1.502 -6.424 -6.668 1.00 97.38 90 GLN A N 1
ATOM 708 C CA . GLN A 1 90 ? 1.658 -5.774 -5.370 1.00 97.38 90 GLN A CA 1
ATOM 709 C C . GLN A 1 90 ? 2.182 -4.350 -5.520 1.00 97.38 90 GLN A C 1
ATOM 711 O O . GLN A 1 90 ? 3.116 -4.098 -6.280 1.00 97.38 90 GLN A O 1
ATOM 716 N N . ILE A 1 91 ? 1.605 -3.421 -4.764 1.00 96.94 91 ILE A N 1
ATOM 717 C CA . ILE A 1 91 ? 2.052 -2.030 -4.728 1.00 96.94 91 ILE A CA 1
ATOM 718 C C . ILE A 1 91 ? 2.210 -1.567 -3.285 1.00 96.94 91 ILE A C 1
ATOM 720 O O . ILE A 1 91 ? 1.315 -1.756 -2.464 1.00 96.94 91 ILE A O 1
ATOM 724 N N . SER A 1 92 ? 3.337 -0.922 -2.994 1.00 95.62 92 SER A N 1
ATOM 725 C CA . SER A 1 92 ? 3.611 -0.234 -1.734 1.00 95.62 92 SER A CA 1
ATOM 726 C C . SER A 1 92 ? 3.797 1.260 -1.984 1.00 95.62 92 SER A C 1
ATOM 728 O O . SER A 1 92 ? 4.606 1.662 -2.810 1.00 95.62 92 SER A O 1
ATOM 730 N N . MET A 1 93 ? 3.045 2.074 -1.258 1.00 93.44 93 MET A N 1
ATOM 731 C CA . MET A 1 93 ? 3.048 3.541 -1.245 1.00 93.44 93 MET A CA 1
ATOM 732 C C . MET A 1 93 ? 3.110 4.044 0.205 1.00 93.44 93 MET A C 1
ATOM 734 O O . MET A 1 93 ? 2.498 5.048 0.577 1.00 93.44 93 MET A O 1
ATOM 738 N N . ASN A 1 94 ? 3.762 3.275 1.075 1.00 91.00 94 ASN A N 1
ATOM 739 C CA . ASN A 1 94 ? 3.812 3.571 2.501 1.00 91.00 94 ASN A CA 1
ATOM 740 C C . ASN A 1 94 ? 4.560 4.887 2.748 1.00 91.00 94 ASN A C 1
ATOM 742 O O . ASN A 1 94 ? 5.562 5.164 2.098 1.00 91.00 94 ASN A O 1
ATOM 746 N N . GLY A 1 95 ? 4.052 5.713 3.664 1.00 83.81 95 GLY A N 1
ATOM 747 C CA . GLY A 1 95 ? 4.634 7.026 3.974 1.00 83.81 95 GLY A CA 1
ATOM 748 C C . GLY A 1 95 ? 4.468 8.081 2.872 1.00 83.81 95 GLY A C 1
ATOM 749 O O . GLY A 1 95 ? 4.887 9.218 3.048 1.00 83.81 95 GLY A O 1
ATOM 750 N N . THR A 1 96 ? 3.821 7.740 1.753 1.00 85.19 96 THR A N 1
ATOM 751 C CA . THR A 1 96 ? 3.605 8.648 0.622 1.00 85.19 96 THR A CA 1
ATOM 752 C C . THR A 1 96 ? 2.423 9.582 0.900 1.00 85.19 96 THR A C 1
ATOM 754 O O . THR A 1 96 ? 1.303 9.349 0.440 1.00 85.19 96 THR A O 1
ATOM 757 N N . ASP A 1 97 ? 2.644 10.630 1.691 1.00 80.44 97 ASP A N 1
ATOM 758 C CA . ASP A 1 97 ? 1.586 11.530 2.172 1.00 80.44 97 ASP A CA 1
ATOM 759 C C . ASP A 1 97 ? 1.386 12.785 1.301 1.00 80.44 97 ASP A C 1
ATOM 761 O O . ASP A 1 97 ? 1.256 13.900 1.802 1.00 80.44 97 ASP A O 1
ATOM 765 N N . ASP A 1 98 ? 1.343 12.596 -0.018 1.00 84.00 98 ASP A N 1
ATOM 766 C CA . ASP A 1 98 ? 0.988 13.641 -0.986 1.00 84.00 98 ASP A CA 1
ATOM 767 C C . ASP A 1 98 ? -0.495 13.515 -1.380 1.00 84.00 98 ASP A C 1
ATOM 769 O O . ASP A 1 98 ? -0.999 12.415 -1.651 1.00 84.00 98 ASP A O 1
ATOM 773 N N . SER A 1 99 ? -1.203 14.647 -1.395 1.00 79.19 99 SER A N 1
ATOM 774 C CA . SER A 1 99 ? -2.641 14.728 -1.684 1.00 79.19 99 SER A CA 1
ATOM 775 C C . SER A 1 99 ? -2.977 14.421 -3.139 1.00 79.19 99 SER A C 1
ATOM 777 O O . SER A 1 99 ? -4.091 14.003 -3.452 1.00 79.19 99 SER A O 1
ATOM 779 N N . MET A 1 100 ? -2.006 14.575 -4.034 1.00 80.94 100 MET A N 1
ATOM 780 C CA . MET A 1 100 ? -2.173 14.415 -5.470 1.00 80.94 100 MET A CA 1
ATOM 781 C C . MET A 1 100 ? -1.910 12.984 -5.944 1.00 80.94 100 MET A C 1
ATOM 783 O O . MET A 1 100 ? -2.039 12.718 -7.141 1.00 80.94 100 MET A O 1
ATOM 787 N N . ILE A 1 101 ? -1.553 12.050 -5.052 1.00 84.69 101 ILE A N 1
ATOM 788 C CA . ILE A 1 101 ? -1.410 10.628 -5.383 1.00 84.69 101 ILE A CA 1
ATOM 789 C C . ILE A 1 101 ? -2.302 9.752 -4.494 1.00 84.69 101 ILE A C 1
ATOM 791 O O . ILE A 1 101 ? -1.964 9.379 -3.376 1.00 84.69 101 ILE A O 1
ATOM 795 N N . SER A 1 102 ? -3.488 9.410 -4.998 1.00 88.00 102 SER A N 1
ATOM 796 C CA . SER A 1 102 ? -4.425 8.534 -4.282 1.00 88.00 102 SER A CA 1
ATOM 797 C C . SER A 1 102 ? -4.145 7.047 -4.567 1.00 88.00 102 SER A C 1
ATOM 799 O O . SER A 1 102 ? -3.856 6.695 -5.716 1.00 88.00 102 SER A O 1
ATOM 801 N N . PRO A 1 103 ? -4.325 6.143 -3.582 1.00 92.19 103 PRO A N 1
ATOM 802 C CA . PRO A 1 103 ? -4.358 4.693 -3.786 1.00 92.19 103 PRO A CA 1
ATOM 803 C C . PRO A 1 103 ? -5.353 4.264 -4.879 1.00 92.19 103 PRO A C 1
ATOM 805 O O . PRO A 1 103 ? -5.122 3.279 -5.581 1.00 92.19 103 PRO A O 1
ATOM 808 N N . ILE A 1 104 ? -6.423 5.041 -5.097 1.00 93.12 104 ILE A N 1
ATOM 809 C CA . ILE A 1 104 ? -7.397 4.816 -6.177 1.00 93.12 104 ILE A CA 1
ATOM 810 C C . ILE A 1 104 ? -6.729 4.837 -7.553 1.00 93.12 104 ILE A C 1
ATOM 812 O O . ILE A 1 104 ? -7.075 4.024 -8.412 1.00 93.12 104 ILE A O 1
ATOM 816 N N . VAL A 1 105 ? -5.731 5.704 -7.761 1.00 92.25 105 VAL A N 1
ATOM 817 C CA . VAL A 1 105 ? -4.980 5.764 -9.025 1.00 92.25 105 VAL A CA 1
ATOM 818 C C . VAL A 1 105 ? -4.342 4.409 -9.323 1.00 92.25 105 VAL A C 1
ATOM 820 O O . VAL A 1 105 ? -4.376 3.959 -10.468 1.00 92.25 105 VAL A O 1
ATOM 823 N N . MET A 1 106 ? -3.820 3.726 -8.302 1.00 94.56 106 MET A N 1
ATOM 824 C CA . MET A 1 106 ? -3.219 2.401 -8.456 1.00 94.56 106 MET A CA 1
ATOM 825 C C . MET A 1 106 ? -4.261 1.326 -8.744 1.00 94.56 106 MET A C 1
ATOM 827 O O . MET A 1 106 ? -4.046 0.513 -9.637 1.00 94.56 106 MET A O 1
ATOM 831 N N . MET A 1 107 ? -5.411 1.362 -8.066 1.00 93.69 107 MET A N 1
ATOM 832 C CA . MET A 1 107 ? -6.514 0.424 -8.312 1.00 93.69 107 MET A CA 1
ATOM 833 C C . MET A 1 107 ? -7.029 0.505 -9.756 1.00 93.69 107 MET A C 1
ATOM 835 O O . MET A 1 107 ? -7.221 -0.518 -10.407 1.00 93.69 107 MET A O 1
ATOM 839 N N . VAL A 1 108 ? -7.182 1.717 -10.297 1.00 92.00 108 VAL A N 1
ATOM 840 C CA . VAL A 1 108 ? -7.598 1.923 -11.697 1.00 92.00 108 VAL A CA 1
ATOM 841 C C . VAL A 1 108 ? -6.490 1.503 -12.666 1.00 92.00 108 VAL A C 1
ATOM 843 O O . VAL A 1 108 ? -6.730 0.876 -13.706 1.00 92.00 108 VAL A O 1
ATOM 846 N N . LYS A 1 109 ? -5.244 1.862 -12.347 1.00 92.19 109 LYS A N 1
ATOM 847 C CA . LYS A 1 109 ? -4.118 1.640 -13.246 1.00 92.19 109 LYS A CA 1
ATOM 848 C C . LYS A 1 109 ? -3.647 0.193 -13.269 1.00 92.19 109 LYS A C 1
ATOM 850 O O . LYS A 1 109 ? -3.152 -0.215 -14.304 1.00 92.19 109 LYS A O 1
ATOM 855 N N . PHE A 1 110 ? -3.819 -0.605 -12.225 1.00 94.56 110 PHE A N 1
ATOM 856 C CA . PHE A 1 110 ? -3.294 -1.972 -12.167 1.00 94.56 110 PHE A CA 1
ATOM 857 C C . PHE A 1 110 ? -4.414 -2.964 -11.824 1.00 94.56 110 PHE A C 1
ATOM 859 O O . PHE A 1 110 ? -4.574 -3.344 -10.668 1.00 94.56 110 PHE A O 1
ATOM 866 N N . PRO A 1 111 ? -5.202 -3.415 -12.820 1.00 91.19 111 PRO A N 1
ATOM 867 C CA . PRO A 1 111 ? -6.423 -4.191 -12.571 1.00 91.19 111 PRO A CA 1
ATOM 868 C C . PRO A 1 111 ? -6.169 -5.590 -11.980 1.00 91.19 111 PRO A C 1
ATOM 870 O O . PRO A 1 111 ? -7.052 -6.160 -11.345 1.00 91.19 111 PRO A O 1
ATOM 873 N N . ARG A 1 112 ? -4.963 -6.145 -12.172 1.00 94.00 112 ARG A N 1
ATOM 874 C CA . ARG A 1 112 ? -4.539 -7.451 -11.630 1.00 94.00 112 ARG A CA 1
ATOM 875 C C . ARG A 1 112 ? -3.816 -7.360 -10.282 1.00 94.00 112 ARG A C 1
ATOM 877 O O . ARG A 1 112 ? -3.353 -8.378 -9.776 1.00 94.00 112 ARG A O 1
ATOM 884 N N . MET A 1 113 ? -3.720 -6.164 -9.704 1.00 96.75 113 MET A N 1
ATOM 885 C CA . MET A 1 113 ? -3.105 -5.970 -8.398 1.00 96.75 113 MET A CA 1
ATOM 886 C C . MET A 1 113 ? -3.903 -6.716 -7.326 1.00 96.75 113 MET A C 1
ATOM 888 O O . MET A 1 113 ? -5.101 -6.500 -7.177 1.00 96.75 113 MET A O 1
ATOM 892 N N . LEU A 1 114 ? -3.216 -7.563 -6.566 1.00 97.69 114 LEU A N 1
ATOM 893 C CA . LEU A 1 114 ? -3.752 -8.362 -5.467 1.00 97.69 114 LEU A CA 1
ATOM 894 C C . LEU A 1 114 ? -3.593 -7.655 -4.118 1.00 97.69 114 LEU A C 1
ATOM 896 O O . LEU A 1 114 ? -4.428 -7.832 -3.232 1.00 97.69 114 LEU A O 1
ATOM 900 N N . ARG A 1 115 ? -2.526 -6.862 -3.947 1.00 98.19 115 ARG A N 1
ATOM 901 C CA . ARG A 1 115 ? -2.230 -6.157 -2.694 1.00 98.19 115 ARG A CA 1
ATOM 902 C C . ARG A 1 115 ? -1.846 -4.705 -2.929 1.00 98.19 115 ARG A C 1
ATOM 904 O O . ARG A 1 115 ? -0.961 -4.422 -3.732 1.00 98.19 115 ARG A O 1
ATOM 911 N N . LEU A 1 116 ? -2.446 -3.810 -2.152 1.00 97.44 116 LEU A N 1
ATOM 912 C CA . LEU A 1 116 ? -2.081 -2.400 -2.101 1.00 97.44 116 LEU A CA 1
ATOM 913 C C . LEU A 1 116 ? -1.779 -1.997 -0.661 1.00 97.44 116 LEU A C 1
ATOM 915 O O . LEU A 1 116 ? -2.616 -2.170 0.218 1.00 97.44 116 LEU A O 1
ATOM 919 N N . SER A 1 117 ? -0.596 -1.441 -0.430 1.00 96.56 117 SER A N 1
ATOM 920 C CA . SER A 1 117 ? -0.197 -0.872 0.853 1.00 96.56 117 SER A CA 1
ATOM 921 C C . SER A 1 117 ? 0.016 0.622 0.722 1.00 96.56 117 SER A C 1
ATOM 923 O O . SER A 1 117 ? 0.821 1.072 -0.078 1.00 96.56 117 SER A O 1
ATOM 925 N N . ALA A 1 118 ? -0.710 1.387 1.520 1.00 94.50 118 ALA A N 1
ATOM 926 C CA . ALA A 1 118 ? -0.701 2.839 1.607 1.00 94.50 118 ALA A CA 1
ATOM 927 C C . ALA A 1 118 ? -0.742 3.270 3.086 1.00 94.50 118 ALA A C 1
ATOM 929 O O . ALA A 1 118 ? -1.459 4.197 3.467 1.00 94.50 118 ALA A O 1
ATOM 930 N N . LYS A 1 119 ? 0.014 2.567 3.939 1.00 92.56 119 LYS A N 1
ATOM 931 C CA . LYS A 1 119 ? 0.090 2.849 5.375 1.00 92.56 119 LYS A CA 1
ATOM 932 C C . LYS A 1 119 ? 0.782 4.175 5.635 1.00 92.56 119 LYS A C 1
ATOM 934 O O . LYS A 1 119 ? 1.601 4.644 4.846 1.00 92.56 119 LYS A O 1
ATOM 939 N N . GLN A 1 120 ? 0.521 4.720 6.818 1.00 88.06 120 GLN A N 1
ATOM 940 C CA . GLN A 1 120 ? 1.211 5.905 7.331 1.00 88.06 120 GLN A CA 1
ATOM 941 C C . GLN A 1 120 ? 1.062 7.156 6.436 1.00 88.06 120 GLN A C 1
ATOM 943 O O . GLN A 1 120 ? 1.920 8.030 6.454 1.00 88.06 120 GLN A O 1
ATOM 948 N N . ARG A 1 121 ? -0.063 7.291 5.722 1.00 87.62 121 ARG A N 1
ATOM 949 C CA . ARG A 1 121 ? -0.477 8.545 5.067 1.00 87.62 121 ARG A CA 1
ATOM 950 C C . ARG A 1 121 ? -1.323 9.357 6.052 1.00 87.62 121 ARG A C 1
ATOM 952 O O . ARG A 1 121 ? -2.462 8.990 6.330 1.00 87.62 121 ARG A O 1
ATOM 959 N N . ARG A 1 122 ? -0.732 10.376 6.681 1.00 81.75 122 ARG A N 1
ATOM 960 C CA . ARG A 1 122 ? -1.323 11.102 7.818 1.00 81.75 122 ARG A CA 1
ATOM 961 C C . ARG A 1 122 ? -2.437 12.045 7.393 1.00 81.75 122 ARG A C 1
ATOM 963 O O . ARG A 1 122 ? -3.441 12.128 8.095 1.00 81.75 122 ARG A O 1
ATOM 970 N N . PHE A 1 123 ? -2.238 12.784 6.310 1.00 78.69 123 PHE A N 1
ATOM 971 C CA . PHE A 1 123 ? -3.134 13.868 5.915 1.00 78.69 123 PHE A CA 1
ATOM 972 C C . PHE A 1 123 ? -4.103 13.467 4.802 1.00 78.69 123 PHE A C 1
ATOM 974 O O . PHE A 1 123 ? -5.153 14.088 4.661 1.00 78.69 123 PHE A O 1
ATOM 981 N N . ASN A 1 124 ? -3.777 12.422 4.037 1.00 81.12 124 ASN A N 1
ATOM 982 C CA . ASN A 1 124 ? -4.471 12.119 2.782 1.00 81.12 124 ASN A CA 1
ATOM 983 C C . ASN A 1 124 ? -5.261 10.806 2.763 1.00 81.12 124 ASN A C 1
ATOM 985 O O . ASN A 1 124 ? -5.774 10.424 1.710 1.00 81.12 124 ASN A O 1
ATOM 989 N N . THR A 1 125 ? -5.363 10.099 3.888 1.00 84.44 125 THR A N 1
ATOM 990 C CA . THR A 1 125 ? -6.294 8.969 4.007 1.00 84.44 125 THR A CA 1
ATOM 991 C C . THR A 1 125 ? -7.662 9.501 4.415 1.00 84.44 125 THR A C 1
ATOM 993 O O . THR A 1 125 ? -7.840 9.955 5.542 1.00 84.44 125 THR A O 1
ATOM 996 N N . ASN A 1 126 ? -8.626 9.463 3.495 1.00 89.38 126 ASN A N 1
ATOM 997 C CA . ASN A 1 126 ? -9.995 9.910 3.742 1.00 89.38 126 ASN A CA 1
ATOM 998 C C . ASN A 1 126 ? -10.982 8.920 3.111 1.00 89.38 126 ASN A C 1
ATOM 1000 O O . ASN A 1 126 ? -11.287 9.002 1.919 1.00 89.38 126 ASN A O 1
ATOM 1004 N N . LEU A 1 127 ? -11.491 7.986 3.923 1.00 92.12 127 LEU A N 1
ATOM 1005 C CA . LEU A 1 127 ? -12.336 6.902 3.416 1.00 92.12 127 LEU A CA 1
ATOM 1006 C C . LEU A 1 127 ? -13.697 7.391 2.929 1.00 92.12 127 LEU A C 1
ATOM 1008 O O . LEU A 1 127 ? -14.269 6.778 2.030 1.00 92.12 127 LEU A O 1
ATOM 1012 N N . GLU A 1 128 ? -14.216 8.498 3.461 1.00 93.50 128 GLU A N 1
ATOM 1013 C CA . GLU A 1 128 ? -15.453 9.105 2.966 1.00 93.50 128 GLU A CA 1
ATOM 1014 C C . GLU A 1 128 ? -15.293 9.564 1.511 1.00 93.50 128 GLU A C 1
ATOM 1016 O O . GLU A 1 128 ? -16.098 9.226 0.639 1.00 93.50 128 GLU A O 1
ATOM 1021 N N . THR A 1 129 ? -14.231 10.327 1.251 1.00 92.81 129 THR A N 1
ATOM 1022 C CA . THR A 1 129 ? -13.934 10.885 -0.070 1.00 92.81 129 THR A CA 1
ATOM 1023 C C . THR A 1 129 ? -13.596 9.771 -1.049 1.00 92.81 129 THR A C 1
ATOM 1025 O O . THR A 1 129 ? -14.166 9.724 -2.140 1.00 92.81 129 THR A O 1
ATOM 1028 N N . ASP A 1 130 ? -12.758 8.819 -0.636 1.00 93.19 130 ASP A N 1
ATOM 1029 C CA . ASP A 1 130 ? -12.403 7.671 -1.463 1.00 93.19 130 ASP A CA 1
ATOM 1030 C C . ASP A 1 130 ? -13.635 6.817 -1.803 1.00 93.19 130 ASP A C 1
ATOM 1032 O O . ASP A 1 130 ? -13.815 6.421 -2.956 1.00 93.19 130 ASP A O 1
ATOM 1036 N N . THR A 1 131 ? -14.544 6.600 -0.843 1.00 95.81 131 THR A N 1
ATOM 1037 C CA . THR A 1 131 ? -15.821 5.905 -1.083 1.00 95.81 131 THR A CA 1
ATOM 1038 C C . THR A 1 131 ? -16.647 6.618 -2.153 1.00 95.81 131 THR A C 1
ATOM 1040 O O . THR A 1 131 ? -17.128 5.971 -3.085 1.00 95.81 131 THR A O 1
ATOM 1043 N N . LYS A 1 132 ? -16.799 7.947 -2.057 1.00 96.06 132 LYS A N 1
ATOM 1044 C CA . LYS A 1 132 ? -17.560 8.745 -3.035 1.00 96.06 132 LYS A CA 1
ATOM 1045 C C . LYS A 1 132 ? -16.947 8.658 -4.433 1.00 96.06 132 LYS A C 1
ATOM 1047 O O . LYS A 1 132 ? -17.676 8.420 -5.395 1.00 96.06 132 LYS A O 1
ATOM 1052 N N . ILE A 1 133 ? -15.623 8.787 -4.542 1.00 94.94 133 ILE A N 1
ATOM 1053 C CA . ILE A 1 133 ? -14.903 8.695 -5.821 1.00 94.94 133 ILE A CA 1
ATOM 1054 C C . ILE A 1 133 ? -15.093 7.308 -6.445 1.00 94.94 133 ILE A C 1
ATOM 1056 O O . ILE A 1 133 ? -15.437 7.201 -7.621 1.00 94.94 133 ILE A O 1
ATOM 1060 N N . LEU A 1 134 ? -14.921 6.236 -5.669 1.00 95.44 134 LEU A N 1
ATOM 1061 C CA . LEU A 1 134 ? -15.104 4.869 -6.163 1.00 95.44 134 LEU A CA 1
ATOM 1062 C C . LEU A 1 134 ? -16.545 4.622 -6.629 1.00 95.44 134 LEU A C 1
ATOM 1064 O O . LEU A 1 134 ? -16.757 4.072 -7.709 1.00 95.44 134 LEU A O 1
ATOM 1068 N N . GLN A 1 135 ? -17.542 5.076 -5.868 1.00 95.56 135 GLN A N 1
ATOM 1069 C CA . GLN A 1 135 ? -18.951 4.979 -6.262 1.00 95.56 135 GLN A CA 1
ATOM 1070 C C . GLN A 1 135 ? -19.256 5.762 -7.544 1.00 95.56 135 GLN A C 1
ATOM 1072 O O . GLN A 1 135 ? -20.031 5.299 -8.384 1.00 95.56 135 GLN A O 1
ATOM 1077 N N . GLU A 1 136 ? -18.632 6.922 -7.731 1.00 96.38 136 GLU A N 1
ATOM 1078 C CA . GLU A 1 136 ? -18.761 7.705 -8.954 1.00 96.38 136 GLU A CA 1
ATOM 1079 C C . GLU A 1 136 ? -18.126 7.002 -10.162 1.00 96.38 136 GLU A C 1
ATOM 1081 O O . GLU A 1 136 ? -18.743 6.948 -11.228 1.00 96.38 136 GLU A O 1
ATOM 1086 N N . LEU A 1 137 ? -16.942 6.404 -9.999 1.00 94.75 137 LEU A N 1
ATOM 1087 C CA . LEU A 1 137 ? -16.289 5.612 -11.047 1.00 94.75 137 LEU A CA 1
ATOM 1088 C C . LEU A 1 137 ? -17.137 4.402 -11.463 1.00 94.75 137 LEU A C 1
ATOM 1090 O O . LEU A 1 137 ? -17.205 4.095 -12.655 1.00 94.75 137 LEU A O 1
ATOM 1094 N N . ILE A 1 138 ? -17.831 3.765 -10.512 1.00 93.94 138 ILE A N 1
ATOM 1095 C CA . ILE A 1 138 ? -18.816 2.709 -10.794 1.00 93.94 138 ILE A CA 1
ATOM 1096 C C . ILE A 1 138 ? -19.994 3.279 -11.583 1.00 93.94 138 ILE A C 1
ATOM 1098 O O . ILE A 1 138 ? -20.362 2.745 -12.627 1.00 93.94 138 ILE A O 1
ATOM 1102 N N . LYS A 1 139 ? -20.584 4.386 -11.114 1.00 95.12 139 LYS A N 1
ATOM 1103 C CA . LYS A 1 139 ? -21.756 5.011 -11.748 1.00 95.12 139 LYS A CA 1
ATOM 1104 C C . LYS A 1 139 ? -21.477 5.441 -13.191 1.00 95.12 139 LYS A C 1
ATOM 1106 O O . LYS A 1 139 ? -22.359 5.336 -14.037 1.00 95.12 139 LYS A O 1
ATOM 1111 N N . ARG A 1 140 ? -20.262 5.921 -13.470 1.00 95.25 140 ARG A N 1
ATOM 1112 C CA . ARG A 1 140 ? -19.809 6.331 -14.809 1.00 95.25 140 ARG A CA 1
ATOM 1113 C C . ARG A 1 140 ? -19.371 5.153 -15.693 1.00 95.25 140 ARG A C 1
ATOM 1115 O O . ARG A 1 140 ? -19.069 5.367 -16.862 1.00 95.25 140 ARG A O 1
ATOM 1122 N N . GLY A 1 141 ? -19.303 3.932 -15.156 1.00 90.19 141 GLY A N 1
ATOM 1123 C CA . GLY A 1 141 ? -18.844 2.738 -15.875 1.00 90.19 141 GLY A CA 1
ATOM 1124 C C . GLY A 1 141 ? -17.329 2.669 -16.100 1.00 90.19 141 GLY A C 1
ATOM 1125 O O . GLY A 1 141 ? -16.863 1.777 -16.806 1.00 90.19 141 GLY A O 1
ATOM 1126 N N . SER A 1 142 ? -16.555 3.584 -15.502 1.00 91.25 142 SER A N 1
ATOM 1127 C CA . SER A 1 142 ? -15.086 3.591 -15.559 1.00 91.25 142 SER A CA 1
ATOM 1128 C C . SER A 1 142 ? -14.467 2.426 -14.786 1.00 91.25 142 SER A C 1
ATOM 1130 O O . SER A 1 142 ? -13.404 1.942 -15.163 1.00 91.25 142 SER A O 1
ATOM 1132 N N . LEU A 1 143 ? -15.137 1.967 -13.726 1.00 92.25 143 LEU A N 1
ATOM 1133 C CA . LEU A 1 143 ? -14.824 0.727 -13.021 1.00 92.25 143 LEU A CA 1
ATOM 1134 C C . LEU A 1 143 ? -16.052 -0.177 -13.026 1.00 92.25 143 LEU A C 1
ATOM 1136 O O . LEU A 1 143 ? -17.136 0.236 -12.616 1.00 92.25 143 LEU A O 1
ATOM 1140 N N . GLN A 1 144 ? -15.879 -1.414 -13.480 1.00 93.56 144 GLN A N 1
ATOM 1141 C CA . GLN A 1 144 ? -16.956 -2.398 -13.489 1.00 93.56 144 GLN A CA 1
ATOM 1142 C C . GLN A 1 144 ? -16.974 -3.160 -12.152 1.00 93.56 144 GLN A C 1
ATOM 1144 O O . GLN A 1 144 ? -15.908 -3.456 -11.605 1.00 93.56 144 GLN A O 1
ATOM 1149 N N . PRO A 1 145 ? -18.148 -3.480 -11.587 1.00 95.00 145 PRO A N 1
ATOM 1150 C CA . PRO A 1 145 ? -18.240 -4.379 -10.438 1.00 95.00 145 PRO A CA 1
ATOM 1151 C C . PRO A 1 145 ? -17.551 -5.723 -10.720 1.00 95.00 145 PRO A C 1
ATOM 1153 O O . PRO A 1 145 ? -17.648 -6.238 -11.833 1.00 95.00 145 PRO A O 1
ATOM 1156 N N . GLY A 1 146 ? -16.844 -6.275 -9.731 1.00 94.88 146 GLY A N 1
ATOM 1157 C CA . GLY A 1 146 ? -16.092 -7.530 -9.870 1.00 94.88 146 GLY A CA 1
ATOM 1158 C C . GLY A 1 146 ? -14.938 -7.493 -10.883 1.00 94.88 146 GLY A C 1
ATOM 1159 O O . GLY A 1 146 ? -14.522 -8.539 -11.370 1.00 94.88 146 GLY A O 1
ATOM 1160 N N . SER A 1 147 ? -14.439 -6.309 -11.250 1.00 94.19 147 SER A N 1
ATOM 1161 C CA . SER A 1 147 ? -13.361 -6.159 -12.241 1.00 94.19 147 SER A CA 1
ATOM 1162 C C . SER A 1 147 ? -11.951 -6.179 -11.652 1.00 94.19 147 SER A C 1
ATOM 1164 O O . SER A 1 147 ? -10.994 -6.452 -12.378 1.00 94.19 147 SER A O 1
ATOM 1166 N N . LEU A 1 148 ? -11.806 -5.875 -10.360 1.00 95.62 148 LEU A N 1
ATOM 1167 C CA . LEU A 1 148 ? -10.505 -5.763 -9.703 1.00 95.62 148 LEU A CA 1
ATOM 1168 C C . LEU A 1 148 ? -10.109 -7.077 -9.022 1.00 95.62 148 LEU A C 1
ATOM 1170 O O . LEU A 1 148 ? -10.923 -7.719 -8.362 1.00 95.62 148 LEU A O 1
ATOM 1174 N N . ALA A 1 149 ? -8.833 -7.450 -9.125 1.00 96.75 149 ALA A N 1
ATOM 1175 C CA . ALA A 1 149 ? -8.284 -8.632 -8.451 1.00 96.75 149 ALA A CA 1
ATOM 1176 C C . ALA A 1 149 ? -7.805 -8.360 -7.009 1.00 96.75 149 ALA A C 1
ATOM 1178 O O . ALA A 1 149 ? -7.185 -9.228 -6.394 1.00 96.75 149 ALA A O 1
ATOM 1179 N N . LEU A 1 150 ? -8.046 -7.158 -6.478 1.00 97.62 150 LEU A N 1
ATOM 1180 C CA . LEU A 1 150 ? -7.551 -6.737 -5.169 1.00 97.62 150 LEU A CA 1
ATOM 1181 C C . LEU A 1 150 ? -8.115 -7.638 -4.065 1.00 97.62 150 LEU A C 1
ATOM 1183 O O . LEU A 1 150 ? -9.318 -7.860 -3.986 1.00 97.62 150 LEU A O 1
ATOM 1187 N N . ARG A 1 151 ? -7.227 -8.133 -3.202 1.00 97.25 151 ARG A N 1
ATOM 1188 C CA . ARG A 1 151 ? -7.547 -9.007 -2.064 1.00 97.25 151 ARG A CA 1
ATOM 1189 C C . ARG A 1 151 ? -7.174 -8.397 -0.730 1.00 97.25 151 ARG A C 1
ATOM 1191 O O . ARG A 1 151 ? -7.813 -8.703 0.264 1.00 97.25 151 ARG A O 1
ATOM 1198 N N . HIS A 1 152 ? -6.139 -7.566 -0.693 1.00 97.50 152 HIS A N 1
ATOM 1199 C CA . HIS A 1 152 ? -5.642 -6.997 0.552 1.00 97.50 152 HIS A CA 1
ATOM 1200 C C . HIS A 1 152 ? -5.326 -5.513 0.383 1.00 97.50 152 HIS A C 1
ATOM 1202 O O . HIS A 1 152 ? -4.609 -5.128 -0.546 1.00 97.50 152 HIS A O 1
ATOM 1208 N N . LEU A 1 153 ? -5.850 -4.692 1.290 1.00 96.94 153 LEU A N 1
ATOM 1209 C CA . LEU A 1 153 ? -5.641 -3.252 1.300 1.00 96.94 153 LEU A CA 1
ATOM 1210 C C . LEU A 1 153 ? -5.216 -2.777 2.695 1.00 96.94 153 LEU A C 1
ATOM 1212 O O . LEU A 1 153 ? -5.949 -2.848 3.678 1.00 96.94 153 LEU A O 1
ATOM 1216 N N . ASP A 1 154 ? -3.998 -2.264 2.734 1.00 96.25 154 ASP A N 1
ATOM 1217 C CA . ASP A 1 154 ? -3.276 -1.819 3.914 1.00 96.25 154 ASP A CA 1
ATOM 1218 C C . ASP A 1 154 ? -3.316 -0.275 3.962 1.00 96.25 154 ASP A C 1
ATOM 1220 O O . ASP A 1 154 ? -2.599 0.375 3.208 1.00 96.25 154 ASP A O 1
ATOM 1224 N N . ILE A 1 155 ? -4.143 0.341 4.811 1.00 94.50 155 ILE A N 1
ATOM 1225 C CA . ILE A 1 155 ? -4.379 1.807 4.846 1.00 94.50 155 ILE A CA 1
ATOM 1226 C C . ILE A 1 155 ? -4.200 2.434 6.232 1.00 94.50 155 ILE A C 1
ATOM 1228 O O . ILE A 1 155 ? -4.324 3.649 6.384 1.00 94.50 155 ILE A O 1
ATOM 1232 N N . TYR A 1 156 ? -3.895 1.634 7.255 1.00 93.00 156 TYR A N 1
ATOM 1233 C CA . TYR A 1 156 ? -3.772 2.131 8.619 1.00 93.00 156 TYR A CA 1
ATOM 1234 C C . TYR A 1 156 ? -2.714 3.237 8.787 1.00 93.00 156 TYR A C 1
ATOM 1236 O O . TYR A 1 156 ? -1.582 3.161 8.291 1.00 93.00 156 TYR A O 1
ATOM 1244 N N . HIS A 1 157 ? -3.058 4.237 9.598 1.00 91.12 157 HIS A N 1
ATOM 1245 C CA . HIS A 1 157 ? -2.154 5.263 10.103 1.00 91.12 157 HIS A CA 1
ATOM 1246 C C . HIS A 1 157 ? -2.376 5.428 11.629 1.00 91.12 157 HIS A C 1
ATOM 1248 O O . HIS A 1 157 ? -3.506 5.402 12.101 1.00 91.12 157 HIS A O 1
ATOM 1254 N N . TYR A 1 158 ? -1.322 5.683 12.418 1.00 89.44 158 TYR A N 1
ATOM 1255 C CA . TYR A 1 158 ? -1.377 5.775 13.894 1.00 89.44 158 TYR A CA 1
ATOM 1256 C C . TYR A 1 158 ? -2.351 6.807 14.501 1.00 89.44 158 TYR A C 1
ATOM 1258 O O . TYR A 1 158 ? -2.815 6.610 15.615 1.00 89.44 158 TYR A O 1
ATOM 1266 N N . TYR A 1 159 ? -2.620 7.915 13.807 1.00 86.81 159 TYR A N 1
ATOM 1267 C CA . TYR A 1 159 ? -3.616 8.941 14.160 1.00 86.81 159 TYR A CA 1
ATOM 1268 C C . TYR A 1 159 ? -5.048 8.616 13.695 1.00 86.81 159 TYR A C 1
ATOM 1270 O O . TYR A 1 159 ? -5.967 9.364 14.020 1.00 86.81 159 TYR A O 1
ATOM 1278 N N . MET A 1 160 ? -5.258 7.536 12.935 1.00 88.50 160 MET A N 1
ATOM 1279 C CA . MET A 1 160 ? -6.602 7.078 12.586 1.00 88.50 160 MET A CA 1
ATOM 1280 C C . MET A 1 160 ? -7.160 6.282 13.765 1.00 88.50 160 MET A C 1
ATOM 1282 O O . MET A 1 160 ? -7.026 5.064 13.824 1.00 88.50 160 MET A O 1
ATOM 1286 N N . ASP A 1 161 ? -7.737 6.993 14.729 1.00 86.00 161 ASP A N 1
ATOM 1287 C CA . ASP A 1 161 ? -8.325 6.395 15.932 1.00 86.00 161 ASP A CA 1
ATOM 1288 C C . ASP A 1 161 ? -9.811 6.063 15.758 1.00 86.00 161 ASP A C 1
ATOM 1290 O O . ASP A 1 161 ? -10.317 5.190 16.456 1.00 86.00 161 ASP A O 1
ATOM 1294 N N . TYR A 1 162 ? -10.518 6.741 14.854 1.00 88.88 162 TYR A N 1
ATOM 1295 C CA . TYR A 1 162 ? -11.949 6.575 14.594 1.00 88.88 162 TYR A CA 1
ATOM 1296 C C . TYR A 1 162 ? -12.223 6.766 13.102 1.00 88.88 162 TYR A C 1
ATOM 1298 O O . TYR A 1 162 ? -11.686 7.692 12.500 1.00 88.88 162 TYR A O 1
ATOM 1306 N N . GLU A 1 163 ? -13.056 5.903 12.519 1.00 90.56 163 GLU A N 1
ATOM 1307 C CA . GLU A 1 163 ? -13.409 5.958 11.098 1.00 90.56 163 GLU A CA 1
ATOM 1308 C C . GLU A 1 163 ? -14.867 5.500 10.893 1.00 90.56 163 GLU A C 1
ATOM 1310 O O . GLU A 1 163 ? -15.145 4.294 10.870 1.00 90.56 163 GLU A O 1
ATOM 1315 N N . PRO A 1 164 ? -15.827 6.437 10.790 1.00 90.12 164 PRO A N 1
ATOM 1316 C CA . PRO A 1 164 ? -17.243 6.102 10.666 1.00 90.12 164 PRO A CA 1
ATOM 1317 C C . PRO A 1 164 ? -17.598 5.504 9.299 1.00 90.12 164 PRO A C 1
ATOM 1319 O O . PRO A 1 164 ? -18.592 4.786 9.192 1.00 90.12 164 PRO A O 1
ATOM 1322 N N . HIS A 1 165 ? -16.798 5.754 8.258 1.00 93.19 165 HIS A N 1
ATOM 1323 C CA . HIS A 1 165 ? -17.093 5.314 6.893 1.00 93.19 165 HIS A CA 1
ATOM 1324 C C . HIS A 1 165 ? -16.484 3.953 6.543 1.00 93.19 165 HIS A C 1
ATOM 1326 O O . HIS A 1 165 ? -16.626 3.505 5.404 1.00 93.19 165 HIS A O 1
ATOM 1332 N N . LEU A 1 166 ? -15.870 3.261 7.509 1.00 92.38 166 LEU A N 1
ATOM 1333 C CA . LEU A 1 166 ? -15.195 1.980 7.294 1.00 92.38 166 LEU A CA 1
ATOM 1334 C C . LEU A 1 166 ? -16.094 0.934 6.610 1.00 92.38 166 LEU A C 1
ATOM 1336 O O . LEU A 1 166 ? -15.702 0.352 5.602 1.00 92.38 166 LEU A O 1
ATOM 1340 N N . ASP A 1 167 ? -17.326 0.749 7.094 1.00 92.12 167 ASP A N 1
ATOM 1341 C CA . ASP A 1 167 ? -18.261 -0.248 6.543 1.00 92.12 167 ASP A CA 1
ATOM 1342 C C . ASP A 1 167 ? -18.743 0.121 5.131 1.00 92.12 167 ASP A C 1
ATOM 1344 O O . ASP A 1 167 ? -19.027 -0.742 4.296 1.00 92.12 167 ASP A O 1
ATOM 1348 N N . ALA A 1 168 ? -18.892 1.418 4.849 1.00 94.94 168 ALA A N 1
ATOM 1349 C CA . ALA A 1 168 ? -19.272 1.897 3.523 1.00 94.94 168 ALA A CA 1
ATOM 1350 C C . ALA A 1 168 ? -18.126 1.703 2.522 1.00 94.94 168 ALA A C 1
ATOM 1352 O O . ALA A 1 168 ? -18.361 1.273 1.389 1.00 94.94 168 ALA A O 1
ATOM 1353 N N . TYR A 1 169 ? -16.897 1.960 2.968 1.00 95.94 169 TYR A N 1
ATOM 1354 C CA . TYR A 1 169 ? -15.688 1.753 2.189 1.00 95.94 169 TYR A CA 1
ATOM 1355 C C . TYR A 1 169 ? -15.468 0.267 1.881 1.00 95.94 169 TYR A C 1
ATOM 1357 O O . TYR A 1 169 ? -15.382 -0.098 0.710 1.00 95.94 169 TYR A O 1
ATOM 1365 N N . GLN A 1 170 ? -15.512 -0.603 2.900 1.00 95.50 170 GLN A N 1
ATOM 1366 C CA . GLN A 1 170 ? -15.403 -2.061 2.757 1.00 95.50 170 GLN A CA 1
ATOM 1367 C C . GLN A 1 170 ? -16.425 -2.612 1.751 1.00 95.50 170 GLN A C 1
ATOM 1369 O O . GLN A 1 170 ? -16.047 -3.275 0.790 1.00 95.50 170 GLN A O 1
ATOM 1374 N N . ARG A 1 171 ? -17.714 -2.263 1.891 1.00 96.12 171 ARG A N 1
ATOM 1375 C CA . ARG A 1 171 ? -18.763 -2.702 0.948 1.00 96.12 171 ARG A CA 1
ATOM 1376 C C . ARG A 1 171 ? -18.533 -2.209 -0.480 1.00 96.12 171 ARG A C 1
ATOM 1378 O O . ARG A 1 171 ? -18.878 -2.903 -1.434 1.00 96.12 171 ARG A O 1
ATOM 1385 N N . THR A 1 172 ? -17.990 -1.003 -0.638 1.00 96.38 172 THR A N 1
ATOM 1386 C CA . THR A 1 172 ? -17.682 -0.445 -1.962 1.00 96.38 172 THR A CA 1
ATOM 1387 C C . THR A 1 172 ? -16.526 -1.205 -2.614 1.00 96.38 172 THR A C 1
ATOM 1389 O O . THR A 1 172 ? -16.608 -1.521 -3.801 1.00 96.38 172 THR A O 1
ATOM 1392 N N . LEU A 1 173 ? -15.493 -1.559 -1.845 1.00 96.38 173 LEU A N 1
ATOM 1393 C CA . LEU A 1 173 ? -14.381 -2.386 -2.316 1.00 96.38 173 LEU A CA 1
ATOM 1394 C C . LEU A 1 173 ? -14.825 -3.808 -2.667 1.00 96.38 173 LEU A C 1
ATOM 1396 O O . LEU A 1 173 ? -14.527 -4.269 -3.765 1.00 96.38 173 LEU A O 1
ATOM 1400 N N . ASP A 1 174 ? -15.602 -4.458 -1.799 1.00 96.19 174 ASP A N 1
ATOM 1401 C CA . ASP A 1 174 ? -16.124 -5.811 -2.039 1.00 96.19 174 ASP A CA 1
ATOM 1402 C C . ASP A 1 174 ? -17.007 -5.877 -3.293 1.00 96.19 174 ASP A C 1
ATOM 1404 O O . ASP A 1 174 ? -17.054 -6.895 -3.973 1.00 96.19 174 ASP A O 1
ATOM 1408 N N . ARG A 1 175 ? -17.694 -4.782 -3.641 1.00 95.81 175 ARG A N 1
ATOM 1409 C CA . ARG A 1 175 ? -18.462 -4.688 -4.892 1.00 95.81 175 ARG A CA 1
ATOM 1410 C C . ARG A 1 175 ? -17.567 -4.568 -6.131 1.00 95.81 175 ARG A C 1
ATOM 1412 O O . ARG A 1 175 ? -17.954 -5.001 -7.216 1.00 95.81 175 ARG A O 1
ATOM 1419 N N . LEU A 1 176 ? -16.420 -3.906 -6.005 1.00 95.88 176 LEU A N 1
ATOM 1420 C CA . LEU A 1 176 ? -15.485 -3.668 -7.108 1.00 95.88 176 LEU A CA 1
ATOM 1421 C C . LEU A 1 176 ? -14.587 -4.871 -7.396 1.00 95.88 176 LEU A C 1
ATOM 1423 O O . LEU A 1 176 ? -14.156 -5.043 -8.539 1.00 95.88 176 LEU A O 1
ATOM 1427 N N . CYS A 1 177 ? -14.301 -5.672 -6.376 1.00 96.25 177 CYS A N 1
ATOM 1428 C CA . CYS A 1 177 ? -13.338 -6.759 -6.449 1.00 96.25 177 CYS A CA 1
ATOM 1429 C C . CYS A 1 177 ? -14.018 -8.107 -6.708 1.00 96.25 177 CYS A C 1
ATOM 1431 O O . CYS A 1 177 ? -15.193 -8.293 -6.404 1.00 96.25 177 CYS A O 1
ATOM 1433 N N . VAL A 1 178 ? -13.280 -9.036 -7.319 1.00 94.12 178 VAL A N 1
ATOM 1434 C CA . VAL A 1 178 ? -13.742 -10.417 -7.556 1.00 94.12 178 VAL A CA 1
ATOM 1435 C C . VAL A 1 178 ? -13.930 -11.158 -6.231 1.00 94.12 178 VAL A C 1
ATOM 1437 O O . VAL A 1 178 ? -14.923 -11.856 -6.037 1.00 94.12 178 VAL A O 1
ATOM 1440 N N . ASP A 1 179 ? -12.968 -10.981 -5.328 1.00 93.94 179 ASP A N 1
ATOM 1441 C CA . ASP A 1 179 ? -12.936 -11.579 -3.999 1.00 93.94 179 ASP A CA 1
ATOM 1442 C C . ASP A 1 179 ? -13.242 -10.507 -2.935 1.00 93.94 179 ASP A C 1
ATOM 1444 O O . ASP A 1 179 ? -13.081 -9.308 -3.179 1.00 93.94 179 ASP A O 1
ATOM 1448 N N . LYS A 1 180 ? -13.643 -10.928 -1.727 1.00 94.19 180 LYS A N 1
ATOM 1449 C CA . LYS A 1 180 ? -13.754 -10.010 -0.579 1.00 94.19 180 LYS A CA 1
ATOM 1450 C C . LYS A 1 180 ? -12.386 -9.421 -0.238 1.00 94.19 180 LYS A C 1
ATOM 1452 O O . LYS A 1 180 ? -11.404 -10.158 -0.145 1.00 94.19 180 LYS A O 1
ATOM 1457 N N . VAL A 1 181 ? -12.340 -8.113 0.003 1.00 95.88 181 VAL A N 1
ATOM 1458 C CA . VAL A 1 181 ? -11.093 -7.403 0.302 1.00 95.88 181 VAL A CA 1
ATOM 1459 C C . VAL A 1 181 ? -10.821 -7.428 1.799 1.00 95.88 181 VAL A C 1
ATOM 1461 O O . VAL A 1 181 ? -11.656 -7.042 2.610 1.00 95.88 181 VAL A O 1
ATOM 1464 N N . GLU A 1 182 ? -9.621 -7.829 2.192 1.00 96.31 182 GLU A N 1
ATOM 1465 C CA . GLU A 1 182 ? -9.163 -7.716 3.567 1.00 96.31 182 GLU A CA 1
ATOM 1466 C C . GLU A 1 182 ? -8.535 -6.338 3.815 1.00 96.31 182 GLU A C 1
ATOM 1468 O O . GLU A 1 182 ? -7.461 -6.028 3.297 1.00 96.31 182 GLU A O 1
ATOM 1473 N N . LEU A 1 183 ? -9.187 -5.525 4.650 1.00 95.56 183 LEU A N 1
ATOM 1474 C CA . LEU A 1 183 ? -8.594 -4.303 5.199 1.00 95.56 183 LEU A CA 1
ATOM 1475 C C . LEU A 1 183 ? -7.695 -4.609 6.398 1.00 95.56 183 LEU A C 1
ATOM 1477 O O . LEU A 1 183 ? -8.050 -5.433 7.244 1.00 95.56 183 LEU A O 1
ATOM 1481 N N . ASP A 1 184 ? -6.580 -3.893 6.531 1.00 94.62 184 ASP A N 1
ATOM 1482 C CA . ASP A 1 184 ? -5.658 -4.014 7.671 1.00 94.62 184 ASP A CA 1
ATOM 1483 C C . ASP A 1 184 ? -6.132 -3.302 8.944 1.00 94.62 184 ASP A C 1
ATOM 1485 O O . ASP A 1 184 ? -5.435 -3.327 9.961 1.00 94.62 184 ASP A O 1
ATOM 1489 N N . ILE A 1 185 ? -7.315 -2.696 8.899 1.00 93.44 185 ILE A N 1
ATOM 1490 C CA . ILE A 1 185 ? -7.992 -2.034 10.011 1.00 93.44 185 ILE A CA 1
ATOM 1491 C C . ILE A 1 185 ? -9.265 -2.784 10.399 1.00 93.44 185 ILE A C 1
ATOM 1493 O O . ILE A 1 185 ? -9.893 -3.457 9.583 1.00 93.44 185 ILE A O 1
ATOM 1497 N N . ARG A 1 186 ? -9.644 -2.675 11.671 1.00 90.94 186 ARG A N 1
ATOM 1498 C CA . ARG A 1 186 ? -10.918 -3.164 12.219 1.00 90.94 186 ARG A CA 1
ATOM 1499 C C . ARG A 1 186 ? -11.374 -2.278 13.368 1.00 90.94 186 ARG A C 1
ATOM 1501 O O . ARG A 1 186 ? -10.555 -1.536 13.918 1.00 90.94 186 ARG A O 1
ATOM 1508 N N . ARG A 1 187 ? -12.637 -2.390 13.777 1.00 91.19 187 ARG A N 1
ATOM 1509 C CA . ARG A 1 187 ? -13.089 -1.744 15.013 1.00 91.19 187 ARG A CA 1
ATOM 1510 C C . ARG A 1 187 ? -12.480 -2.455 16.220 1.00 91.19 187 ARG A C 1
ATOM 1512 O O . ARG A 1 187 ? -12.128 -3.630 16.188 1.00 91.19 187 ARG A O 1
ATOM 1519 N N . CYS A 1 188 ? -12.305 -1.703 17.298 1.00 90.06 188 CYS A N 1
ATOM 1520 C CA . CYS A 1 188 ? -11.803 -2.190 18.575 1.00 90.06 188 CYS A CA 1
ATOM 1521 C C . CYS A 1 188 ? -12.752 -3.231 19.169 1.00 90.06 188 CYS A C 1
ATOM 1523 O O . CYS A 1 188 ? -12.307 -4.163 19.839 1.00 90.06 188 CYS A O 1
ATOM 1525 N N . TYR A 1 189 ? -14.047 -3.024 18.966 1.00 83.00 189 TYR A N 1
ATOM 1526 C CA . TYR A 1 189 ? -15.089 -3.973 19.284 1.00 83.00 189 TYR A CA 1
ATOM 1527 C C . TYR A 1 189 ? -15.959 -4.115 18.038 1.00 83.00 189 TYR A C 1
ATOM 1529 O O . TYR A 1 189 ? -16.653 -3.172 17.659 1.00 83.00 189 TYR A O 1
ATOM 1537 N N . ASP A 1 190 ? -15.865 -5.266 17.382 1.00 67.44 190 ASP A N 1
ATOM 1538 C CA . ASP A 1 190 ? -16.847 -5.676 16.387 1.00 67.44 190 ASP A CA 1
ATOM 1539 C C . ASP A 1 190 ? -17.894 -6.492 17.147 1.00 67.44 190 ASP A C 1
ATOM 1541 O O . ASP A 1 190 ? -17.533 -7.532 17.706 1.00 67.44 190 ASP A O 1
ATOM 1545 N N . PRO A 1 191 ? -19.151 -6.021 17.255 1.00 59.66 191 PRO A N 1
ATOM 1546 C CA . PRO A 1 191 ? -20.184 -6.833 17.865 1.00 59.66 191 PRO A CA 1
ATOM 1547 C C . PRO A 1 191 ? -20.313 -8.132 17.059 1.00 59.66 191 PRO A C 1
ATOM 1549 O O . PRO A 1 191 ? -20.236 -8.084 15.824 1.00 59.66 191 PRO A O 1
ATOM 1552 N N . PRO A 1 192 ? -20.487 -9.279 17.731 1.00 55.41 192 PRO A N 1
ATOM 1553 C CA . PRO A 1 192 ? -20.643 -10.564 17.070 1.00 55.41 192 PRO A CA 1
ATOM 1554 C C . PRO A 1 192 ? -21.710 -10.487 15.972 1.00 55.41 192 PRO A C 1
ATOM 1556 O O . PRO A 1 192 ? -22.886 -10.214 16.225 1.00 55.41 192 PRO A O 1
ATOM 1559 N N . SER A 1 193 ? -21.264 -10.660 14.725 1.00 51.88 193 SER A N 1
ATOM 1560 C CA . SER A 1 193 ? -22.102 -10.506 13.529 1.00 51.88 193 SER A CA 1
ATOM 1561 C C . SER A 1 193 ? -23.034 -11.698 13.285 1.00 51.88 193 SER A C 1
ATOM 1563 O O . SER A 1 193 ? -23.922 -11.612 12.437 1.00 51.88 193 SER A O 1
ATOM 1565 N N . THR A 1 194 ? -22.859 -12.791 14.035 1.00 47.38 194 THR A N 1
ATOM 1566 C CA . THR A 1 194 ? -23.699 -13.988 13.972 1.00 47.38 194 THR A CA 1
ATOM 1567 C C . THR A 1 194 ? -24.387 -14.251 15.315 1.00 47.38 194 THR A C 1
ATOM 1569 O O . THR A 1 194 ? -23.842 -13.974 16.381 1.00 47.38 194 THR A O 1
ATOM 1572 N N . LEU A 1 195 ? -25.615 -14.776 15.257 1.00 47.28 195 LEU A N 1
ATOM 1573 C CA . LEU A 1 195 ? -26.397 -15.202 16.427 1.00 47.28 195 LEU A CA 1
ATOM 1574 C C . LEU A 1 195 ? -25.692 -16.298 17.250 1.00 47.28 195 LEU A C 1
ATOM 1576 O O . LEU A 1 195 ? -25.960 -16.418 18.440 1.00 47.28 195 LEU A O 1
ATOM 1580 N N . GLU A 1 196 ? -24.791 -17.066 16.634 1.00 51.41 196 GLU A N 1
ATOM 1581 C CA . GLU A 1 196 ? -23.998 -18.110 17.296 1.00 51.41 196 GLU A CA 1
ATOM 1582 C C . GLU A 1 196 ? -22.941 -17.497 18.227 1.00 51.41 196 GLU A C 1
ATOM 1584 O O . GLU A 1 196 ? -22.846 -17.893 19.385 1.00 51.41 196 GLU A O 1
ATOM 1589 N N . ASP A 1 197 ? -22.251 -16.439 17.790 1.00 47.06 197 ASP A N 1
ATOM 1590 C CA . ASP A 1 197 ? -21.269 -15.731 18.622 1.00 47.06 197 ASP A CA 1
ATOM 1591 C C . ASP A 1 197 ? -21.927 -14.965 19.800 1.00 47.06 197 ASP A C 1
ATOM 1593 O O . ASP A 1 197 ? -21.299 -14.735 20.834 1.00 47.06 197 ASP A O 1
ATOM 1597 N N . GLN A 1 198 ? -23.205 -14.576 19.675 1.00 46.00 198 GLN A N 1
ATOM 1598 C CA . GLN A 1 198 ? -23.966 -13.936 20.764 1.00 46.00 198 GLN A CA 1
ATOM 1599 C C . GLN A 1 198 ? -24.342 -14.917 21.881 1.00 46.00 198 GLN A C 1
ATOM 1601 O O . GLN A 1 198 ? -24.459 -14.508 23.038 1.00 46.00 198 GLN A O 1
ATOM 1606 N N . MET A 1 199 ? -24.532 -16.201 21.559 1.00 49.38 199 MET A N 1
ATOM 1607 C CA . MET A 1 199 ? -24.863 -17.220 22.560 1.00 49.38 199 MET A CA 1
ATOM 1608 C C . MET A 1 199 ? -23.674 -17.536 23.473 1.00 49.38 199 MET A C 1
ATOM 1610 O O . MET A 1 199 ? -23.883 -17.756 24.667 1.00 49.38 199 MET A O 1
ATOM 1614 N N . ASP A 1 200 ? -22.447 -17.477 22.953 1.00 48.28 200 ASP A N 1
ATOM 1615 C CA . ASP A 1 200 ? -21.233 -17.719 23.739 1.00 48.28 200 ASP A CA 1
ATOM 1616 C C . ASP A 1 200 ? -20.900 -16.554 24.692 1.00 48.28 200 ASP A C 1
ATOM 1618 O O . ASP A 1 200 ? -20.482 -16.788 25.828 1.00 48.28 200 ASP A O 1
ATOM 1622 N N . GLU A 1 201 ? -21.136 -15.293 24.297 1.00 48.25 201 GLU A N 1
ATOM 1623 C CA . GLU A 1 201 ? -20.921 -14.135 25.188 1.00 48.25 201 GLU A CA 1
ATOM 1624 C C . GLU A 1 201 ? -21.978 -14.067 26.313 1.00 48.25 201 GLU A C 1
ATOM 1626 O O . GLU A 1 201 ? -21.639 -13.778 27.461 1.00 48.25 201 GLU A O 1
ATOM 1631 N N . LEU A 1 202 ? -23.241 -14.423 26.034 1.00 47.00 202 LEU A N 1
ATOM 1632 C CA . LEU A 1 202 ? -24.311 -14.464 27.046 1.00 47.00 202 LEU A CA 1
ATOM 1633 C C . LEU A 1 202 ? -24.121 -15.574 28.095 1.00 47.00 202 LEU A C 1
ATOM 1635 O O . LEU A 1 202 ? -24.546 -15.397 29.240 1.00 47.00 202 LEU A O 1
ATOM 1639 N N . GLN A 1 203 ? -23.474 -16.692 27.742 1.00 43.97 203 GLN A N 1
ATOM 1640 C CA . GLN A 1 203 ? -23.186 -17.785 28.683 1.00 43.97 203 GLN A CA 1
ATOM 1641 C C . GLN A 1 203 ? -22.050 -17.461 29.664 1.00 43.97 203 GLN A C 1
ATOM 1643 O O . GLN A 1 203 ? -22.046 -17.984 30.778 1.00 43.97 203 GLN A O 1
ATOM 1648 N N . LEU A 1 204 ? -21.120 -16.570 29.304 1.00 46.50 204 LEU A N 1
ATOM 1649 C CA . LEU A 1 204 ? -20.036 -16.140 30.197 1.00 46.50 204 LEU A CA 1
ATOM 1650 C C . LEU A 1 204 ? -20.522 -15.189 31.305 1.00 46.50 204 LEU A C 1
ATOM 1652 O O . LEU A 1 204 ? -20.023 -15.265 32.432 1.00 46.50 204 LEU A O 1
ATOM 1656 N N . ASP A 1 205 ? -21.534 -14.362 31.029 1.00 42.03 205 ASP A N 1
ATOM 1657 C CA . ASP A 1 205 ? -22.089 -13.418 32.010 1.00 42.03 205 ASP A CA 1
ATOM 1658 C C . ASP A 1 205 ? -23.140 -14.042 32.951 1.00 42.03 205 ASP A C 1
ATOM 1660 O O . ASP A 1 205 ? -23.397 -13.504 34.029 1.00 42.03 205 ASP A O 1
ATOM 1664 N N . THR A 1 206 ? -23.711 -15.209 32.622 1.00 39.56 206 THR A N 1
ATOM 1665 C CA . THR A 1 206 ? -24.709 -15.877 33.487 1.00 39.56 206 THR A CA 1
ATOM 1666 C C . THR A 1 206 ? -24.119 -16.802 34.555 1.00 39.56 206 THR A C 1
ATOM 1668 O O . THR A 1 206 ? -24.841 -17.220 35.458 1.00 39.56 206 THR A O 1
ATOM 1671 N N . THR A 1 207 ? -22.814 -17.092 34.541 1.00 40.69 207 THR A N 1
ATOM 1672 C CA . THR A 1 207 ? -22.197 -17.995 35.536 1.00 40.69 207 THR A CA 1
ATOM 1673 C C . THR A 1 207 ? -21.833 -17.367 36.885 1.00 40.69 207 THR A C 1
ATOM 1675 O O . THR A 1 207 ? -21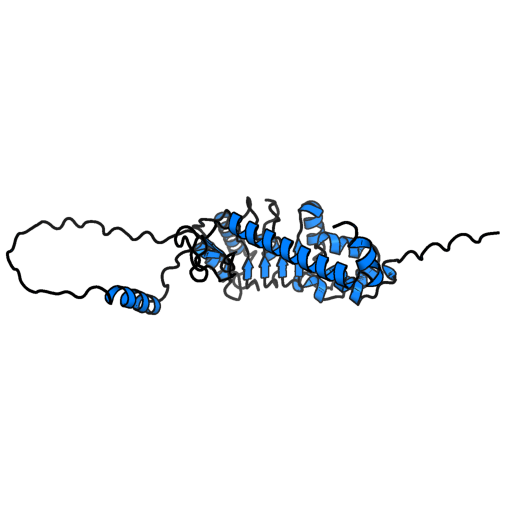.343 -18.089 37.749 1.00 40.69 207 THR A O 1
ATOM 1678 N N . ASN A 1 208 ? -22.077 -16.069 37.118 1.00 44.25 208 ASN A N 1
ATOM 1679 C CA . ASN A 1 208 ? -21.609 -15.406 38.347 1.00 44.25 208 ASN A CA 1
ATOM 1680 C C . ASN A 1 208 ? -22.666 -14.802 39.274 1.00 44.25 208 ASN A C 1
ATOM 1682 O O . ASN A 1 208 ? -22.283 -14.280 40.317 1.00 44.25 208 ASN A O 1
ATOM 1686 N N . HIS A 1 209 ? -23.961 -14.917 38.989 1.00 44.47 209 HIS A N 1
ATOM 1687 C CA . HIS A 1 209 ? -25.008 -14.577 39.958 1.00 44.47 209 HIS A CA 1
ATOM 1688 C C . HIS A 1 209 ? -26.120 -15.619 39.887 1.00 44.47 209 HIS A C 1
ATOM 1690 O O . HIS A 1 209 ? -26.951 -15.588 38.984 1.00 44.47 209 HIS A O 1
ATOM 1696 N N . ASN A 1 210 ? -26.134 -16.544 40.849 1.00 37.09 210 ASN A N 1
ATOM 1697 C CA . ASN A 1 210 ? -27.384 -17.183 41.217 1.00 37.09 210 ASN A CA 1
ATOM 1698 C C . ASN A 1 210 ? -27.508 -17.288 42.732 1.00 37.09 210 ASN A C 1
ATOM 1700 O O . ASN A 1 210 ? -26.587 -17.695 43.443 1.00 37.09 210 ASN A O 1
ATOM 1704 N N . ASP A 1 211 ? -28.665 -16.818 43.164 1.00 39.50 211 ASP A N 1
ATOM 1705 C CA . ASP A 1 211 ? -28.942 -16.188 44.432 1.00 39.50 211 ASP A CA 1
ATOM 1706 C C . ASP A 1 211 ? -29.320 -17.160 45.540 1.00 39.50 211 ASP A C 1
ATOM 1708 O O . ASP A 1 211 ? -29.904 -18.227 45.340 1.00 39.50 211 ASP A O 1
ATOM 1712 N N . ASN A 1 212 ? -29.050 -16.682 46.749 1.00 36.66 212 ASN A N 1
ATOM 1713 C CA . ASN A 1 212 ? -29.635 -17.155 47.980 1.00 36.66 212 ASN A CA 1
ATOM 1714 C C . ASN A 1 212 ? -30.888 -16.311 48.289 1.00 36.66 212 ASN A C 1
ATOM 1716 O O . ASN A 1 212 ? -30.864 -15.088 48.188 1.00 36.66 212 ASN A O 1
ATOM 1720 N N . ASN A 1 213 ? -31.915 -16.994 48.788 1.00 35.75 213 ASN A N 1
ATOM 1721 C CA . ASN A 1 213 ? -33.096 -16.508 49.507 1.00 35.75 213 ASN A CA 1
ATOM 1722 C C . ASN A 1 213 ? -34.337 -15.974 48.767 1.00 35.75 213 ASN A C 1
ATOM 1724 O O . ASN A 1 213 ? -34.393 -14.915 48.151 1.00 35.75 213 ASN A O 1
ATOM 1728 N N . GLN A 1 214 ? -35.394 -16.749 49.009 1.00 36.16 214 GLN A N 1
ATOM 1729 C CA . GLN A 1 214 ? -36.797 -16.542 48.714 1.00 36.16 214 GLN A CA 1
ATOM 1730 C C . GLN A 1 214 ? -37.489 -15.603 49.722 1.00 36.16 214 GLN A C 1
ATOM 1732 O O . GLN A 1 214 ? -37.179 -15.605 50.910 1.00 36.16 214 GLN A O 1
ATOM 1737 N N . GLN A 1 215 ? -38.549 -14.966 49.207 1.00 36.62 215 GLN A N 1
ATOM 1738 C CA . GLN A 1 215 ? -39.777 -14.494 49.872 1.00 36.62 215 GLN A CA 1
ATOM 1739 C C . GLN A 1 215 ? -39.805 -13.093 50.518 1.00 36.62 215 GLN A C 1
ATOM 1741 O O . GLN A 1 215 ? -39.548 -12.894 51.700 1.00 36.62 215 GLN A O 1
ATOM 1746 N N . GLN A 1 216 ? -40.349 -12.153 49.737 1.00 39.62 216 GLN A N 1
ATOM 1747 C CA . GLN A 1 216 ? -41.415 -11.232 50.164 1.00 39.62 216 GLN A CA 1
ATOM 1748 C C . GLN A 1 216 ? -42.717 -11.607 49.424 1.00 39.62 216 GLN A C 1
ATOM 1750 O O . GLN A 1 216 ? -42.654 -12.298 48.403 1.00 39.62 216 GLN A O 1
ATOM 1755 N N . PRO A 1 217 ? -43.892 -11.125 49.872 1.00 43.12 217 PRO A N 1
ATOM 1756 C CA . PRO A 1 217 ? -44.498 -10.068 49.060 1.00 43.12 217 PRO A CA 1
ATOM 1757 C C . PRO A 1 217 ? -45.287 -9.039 49.882 1.00 43.12 217 PRO A C 1
ATOM 1759 O O . PRO A 1 217 ? -46.239 -9.390 50.574 1.00 43.12 217 PRO A O 1
ATOM 1762 N N . GLN A 1 218 ? -44.997 -7.750 49.699 1.00 36.19 218 GLN A N 1
ATOM 1763 C CA . GLN A 1 218 ? -46.028 -6.718 49.822 1.00 36.19 218 GLN A CA 1
ATOM 1764 C C . GLN A 1 218 ? -45.913 -5.701 48.688 1.00 36.19 218 GLN A C 1
ATOM 1766 O O . GLN A 1 218 ? -44.858 -5.147 48.397 1.00 36.19 218 GLN A O 1
ATOM 1771 N N . GLN A 1 219 ? -47.055 -5.540 48.027 1.00 42.88 219 GLN A N 1
ATOM 1772 C CA . GLN A 1 219 ? -47.323 -4.712 46.866 1.00 42.88 219 GLN A CA 1
ATOM 1773 C C . GLN A 1 219 ? -47.220 -3.227 47.217 1.00 42.88 219 GLN A C 1
ATOM 1775 O O . GLN A 1 219 ? -47.957 -2.753 48.078 1.00 42.88 219 GLN A O 1
ATOM 1780 N N . GLN A 1 220 ? -46.421 -2.475 46.462 1.00 38.31 220 GLN A N 1
ATOM 1781 C CA . GLN A 1 220 ? -46.691 -1.062 46.216 1.00 38.31 220 GLN A CA 1
ATOM 1782 C C . GLN A 1 220 ? -46.453 -0.738 44.743 1.00 38.31 220 GLN A C 1
ATOM 1784 O O . GLN A 1 220 ? -45.397 -1.000 44.174 1.00 38.31 220 GLN A O 1
ATOM 1789 N N . GLN A 1 221 ? -47.504 -0.188 44.138 1.00 48.28 221 GLN A N 1
ATOM 1790 C CA . GLN A 1 221 ? -47.527 0.392 42.807 1.00 48.28 221 GLN A CA 1
ATOM 1791 C C . GLN A 1 221 ? -46.498 1.524 42.723 1.00 48.28 221 GLN A C 1
ATOM 1793 O O . GLN A 1 221 ? -46.657 2.557 43.370 1.00 48.28 221 GLN A O 1
ATOM 1798 N N . GLN A 1 222 ? -45.485 1.361 41.875 1.00 38.66 222 GLN A N 1
ATOM 1799 C CA . GLN A 1 222 ? -44.728 2.482 41.334 1.00 38.66 222 GLN A CA 1
ATOM 1800 C C . GLN A 1 222 ? -44.795 2.447 39.812 1.00 38.66 222 GLN A C 1
ATOM 1802 O O . GLN A 1 222 ? -44.539 1.433 39.164 1.00 38.66 222 GLN A O 1
ATOM 1807 N N . GLN A 1 223 ? -45.212 3.592 39.279 1.00 39.28 223 GLN A N 1
ATOM 1808 C CA . GLN A 1 223 ? -45.240 3.940 37.871 1.00 39.28 223 GLN A CA 1
ATOM 1809 C C . GLN A 1 223 ? -43.900 3.587 37.222 1.00 39.28 223 GLN A C 1
ATOM 1811 O O . GLN A 1 223 ? -42.855 4.102 37.616 1.00 39.28 223 GLN A O 1
ATOM 1816 N N . GLN A 1 224 ? -43.947 2.724 36.208 1.00 39.53 224 GLN A N 1
ATOM 1817 C CA . GLN A 1 224 ? -42.822 2.464 35.320 1.00 39.53 224 GLN A CA 1
ATOM 1818 C C . GLN A 1 224 ? -42.499 3.741 34.534 1.00 39.53 224 GLN A C 1
ATOM 1820 O O . GLN A 1 224 ? -43.011 3.974 33.442 1.00 39.53 224 GLN A O 1
ATOM 1825 N N . GLN A 1 225 ? -41.611 4.567 35.083 1.00 40.62 225 GLN A N 1
ATOM 1826 C CA . GLN A 1 225 ? -40.675 5.306 34.252 1.00 40.62 225 GLN A CA 1
ATOM 1827 C C . GLN A 1 225 ? -39.790 4.260 33.577 1.00 40.62 225 GLN A C 1
ATOM 1829 O O . GLN A 1 225 ? -38.974 3.611 34.229 1.00 40.62 225 GLN A O 1
ATOM 1834 N N . GLN A 1 226 ? -39.978 4.071 32.271 1.00 39.47 226 GLN A N 1
ATOM 1835 C CA . GLN A 1 226 ? -38.977 3.438 31.423 1.00 39.47 226 GLN A CA 1
ATOM 1836 C C . GLN A 1 226 ? -37.710 4.294 31.511 1.00 39.47 226 GLN A C 1
ATOM 1838 O O . GLN A 1 226 ? -37.549 5.275 30.788 1.00 39.47 226 GLN A O 1
ATOM 1843 N N . GLN A 1 227 ? -36.827 3.953 32.448 1.00 35.84 227 GLN A N 1
ATOM 1844 C CA . GLN A 1 227 ? -35.442 4.381 32.380 1.00 35.84 227 GLN A CA 1
ATOM 1845 C C . GLN A 1 227 ? -34.893 3.850 31.050 1.00 35.84 227 GLN A C 1
ATOM 1847 O O . GLN A 1 227 ? -35.005 2.645 30.800 1.00 35.84 227 GLN A O 1
ATOM 1852 N N . PRO A 1 228 ? -34.325 4.698 30.175 1.00 39.62 228 PRO A N 1
ATOM 1853 C CA . PRO A 1 228 ? -33.544 4.184 29.068 1.00 39.62 228 PRO A CA 1
ATOM 1854 C C . PRO A 1 228 ? -32.412 3.370 29.692 1.00 39.62 228 PRO A C 1
ATOM 1856 O O . PRO A 1 228 ? -31.595 3.913 30.439 1.00 39.62 228 PRO A O 1
ATOM 1859 N N . GLN A 1 229 ? -32.397 2.059 29.435 1.00 35.06 229 GLN A N 1
ATOM 1860 C CA . GLN A 1 229 ? -31.228 1.239 29.728 1.00 35.06 229 GLN A CA 1
ATOM 1861 C C . GLN A 1 229 ? -30.007 1.985 29.171 1.00 35.06 229 GLN A C 1
ATOM 1863 O O . GLN A 1 229 ? -30.069 2.438 28.020 1.00 35.06 229 GLN A O 1
ATOM 1868 N N . PRO A 1 230 ? -28.929 2.178 29.951 1.00 41.94 230 PRO A N 1
ATOM 1869 C CA . PRO A 1 230 ? -27.724 2.790 29.425 1.00 41.94 230 PRO A CA 1
ATOM 1870 C C . PRO A 1 230 ? -27.251 1.908 28.273 1.00 41.94 230 PRO A C 1
ATOM 1872 O O . PRO A 1 230 ? -26.798 0.787 28.493 1.00 41.94 230 PRO A O 1
ATOM 1875 N N . GLN A 1 231 ? -27.419 2.390 27.039 1.00 45.59 231 GLN A N 1
ATOM 1876 C CA . GLN A 1 231 ? -26.847 1.755 25.861 1.00 45.59 231 GLN A CA 1
ATOM 1877 C C . GLN A 1 231 ? -25.358 1.591 26.155 1.00 45.59 231 GLN A C 1
ATOM 1879 O O . GLN A 1 231 ? -24.648 2.592 26.277 1.00 45.59 231 GLN A O 1
ATOM 1884 N N . GLN A 1 232 ? -24.897 0.353 26.348 1.00 54.66 232 GLN A N 1
ATOM 1885 C CA . GLN A 1 232 ? -23.476 0.070 26.486 1.00 54.66 232 GLN A CA 1
ATOM 1886 C C . GLN A 1 232 ? -22.801 0.602 25.221 1.00 54.66 232 GLN A C 1
ATOM 1888 O O . GLN A 1 232 ? -22.969 0.062 24.130 1.00 54.66 232 GLN A O 1
ATOM 1893 N N . GLN A 1 233 ? -22.105 1.732 25.342 1.00 67.62 233 GLN A N 1
ATOM 1894 C CA . GLN A 1 233 ? -21.411 2.332 24.213 1.00 67.62 233 GLN A CA 1
ATOM 1895 C C . GLN A 1 233 ? -20.182 1.477 23.919 1.00 67.62 233 GLN A C 1
ATOM 1897 O O . GLN A 1 233 ? -19.143 1.596 24.571 1.00 67.62 233 GLN A O 1
ATOM 1902 N N . TYR A 1 234 ? -20.319 0.577 22.949 1.00 81.88 234 TYR A N 1
ATOM 1903 C CA . TYR A 1 234 ? -19.206 -0.207 22.438 1.00 81.88 234 TYR A CA 1
ATOM 1904 C C . TYR A 1 234 ? -18.119 0.714 21.879 1.00 81.88 234 TYR A C 1
ATOM 1906 O O . TYR A 1 234 ? -18.392 1.774 21.311 1.00 81.88 234 TYR A O 1
ATOM 1914 N N . CYS A 1 235 ? -16.858 0.314 22.039 1.00 87.69 235 CYS A N 1
ATOM 1915 C CA . CYS A 1 235 ? -15.747 1.127 21.572 1.00 87.69 235 CYS A CA 1
ATOM 1916 C C . CYS A 1 235 ? -15.706 1.169 20.043 1.00 87.69 235 CYS A C 1
ATOM 1918 O O . CYS A 1 235 ? -15.400 0.176 19.388 1.00 87.69 235 CYS A O 1
ATOM 1920 N N . THR A 1 236 ? -15.931 2.355 19.489 1.00 87.50 236 THR A N 1
ATOM 1921 C CA . THR A 1 236 ? -15.936 2.602 18.043 1.00 87.50 236 THR A CA 1
ATOM 1922 C C . THR A 1 236 ? -14.559 2.922 17.464 1.00 87.50 236 THR A C 1
ATOM 1924 O O . THR A 1 236 ? -14.435 3.176 16.265 1.00 87.50 236 THR A O 1
ATOM 1927 N N . ARG A 1 237 ? -13.509 2.932 18.296 1.00 91.38 237 ARG A N 1
ATOM 1928 C CA . ARG A 1 237 ? -12.141 3.183 17.830 1.00 91.38 237 ARG A CA 1
ATOM 1929 C C . ARG A 1 237 ? -11.697 2.099 16.862 1.00 91.38 237 ARG A C 1
ATOM 1931 O O . ARG A 1 237 ? -12.139 0.963 16.985 1.00 91.38 237 ARG A O 1
ATOM 1938 N N . ILE A 1 238 ? -10.779 2.414 15.962 1.00 92.25 238 ILE A N 1
ATOM 1939 C CA . ILE A 1 238 ? -10.179 1.436 15.052 1.00 92.25 238 ILE A CA 1
ATOM 1940 C C . ILE A 1 238 ? -8.768 1.050 15.498 1.00 92.25 238 ILE A C 1
ATOM 1942 O O . ILE A 1 238 ? -8.082 1.795 16.197 1.00 92.25 238 ILE A O 1
ATOM 1946 N N . ILE A 1 239 ? -8.345 -0.151 15.119 1.00 92.44 239 ILE A N 1
ATOM 1947 C CA . ILE A 1 239 ? -7.000 -0.678 15.361 1.00 92.44 239 ILE A CA 1
ATOM 1948 C C . ILE A 1 239 ? -6.489 -1.384 14.109 1.00 92.44 239 ILE A C 1
ATOM 1950 O O . ILE A 1 239 ? -7.284 -1.918 13.332 1.00 92.44 239 ILE A O 1
ATOM 1954 N N . SER A 1 240 ? -5.167 -1.459 13.940 1.00 93.25 240 SER A N 1
ATOM 1955 C CA . SER A 1 240 ? -4.602 -2.345 12.922 1.00 93.25 240 SER A CA 1
ATOM 1956 C C . SER A 1 240 ? -4.786 -3.812 13.321 1.00 93.25 240 SER A C 1
ATOM 1958 O O . SER A 1 240 ? -4.509 -4.205 14.455 1.00 93.25 240 SER A O 1
ATOM 1960 N N . LYS A 1 241 ? -5.189 -4.654 12.366 1.00 92.69 241 LYS A N 1
ATOM 1961 C CA . LYS A 1 241 ? -5.243 -6.118 12.498 1.00 92.69 241 LYS A CA 1
ATOM 1962 C C . LYS A 1 241 ? -3.870 -6.751 12.689 1.00 92.69 241 LYS A C 1
ATOM 1964 O O . LYS A 1 241 ? -3.788 -7.877 13.163 1.00 92.69 241 LYS A O 1
ATOM 1969 N N . THR A 1 242 ? -2.807 -6.036 12.328 1.00 91.94 242 THR A N 1
ATOM 1970 C CA . THR A 1 242 ? -1.417 -6.495 12.467 1.00 91.94 242 THR A CA 1
ATOM 1971 C C . THR A 1 242 ? -0.715 -5.916 13.695 1.00 91.94 242 THR A C 1
ATOM 1973 O O . THR A 1 242 ? 0.456 -6.218 13.925 1.00 91.94 242 THR A O 1
ATOM 1976 N N . GLU A 1 243 ? -1.419 -5.109 14.495 1.00 91.00 243 GLU A N 1
ATOM 1977 C CA . GLU A 1 243 ? -0.851 -4.447 15.665 1.00 91.00 243 GLU A CA 1
ATOM 1978 C C . GLU A 1 243 ? -0.402 -5.469 16.716 1.00 91.00 243 GLU A C 1
ATOM 1980 O O . GLU A 1 243 ? -1.149 -6.374 17.099 1.00 91.00 243 GLU A O 1
ATOM 1985 N N . ARG A 1 244 ? 0.822 -5.308 17.223 1.00 94.38 244 ARG A N 1
ATOM 1986 C CA . ARG A 1 244 ? 1.431 -6.222 18.197 1.00 94.38 244 ARG A CA 1
ATOM 1987 C C . ARG A 1 244 ? 1.983 -5.468 19.393 1.00 94.38 244 ARG A C 1
ATOM 1989 O O . ARG A 1 244 ? 2.493 -4.358 19.260 1.00 94.38 244 ARG A O 1
ATOM 1996 N N . CYS A 1 245 ? 1.948 -6.100 20.560 1.00 95.19 245 CYS A N 1
ATOM 1997 C CA . CYS A 1 245 ? 2.590 -5.582 21.761 1.00 95.19 245 CYS A CA 1
ATOM 1998 C C . CYS A 1 245 ? 4.090 -5.359 21.518 1.00 95.19 245 CYS A C 1
ATOM 2000 O O . CYS A 1 245 ? 4.772 -6.277 21.069 1.00 95.19 245 CYS A O 1
ATOM 2002 N N . TRP A 1 246 ? 4.604 -4.173 21.843 1.00 94.31 246 TRP A N 1
ATOM 2003 C CA . TRP A 1 246 ? 6.034 -3.864 21.734 1.00 94.31 246 TRP A CA 1
ATOM 2004 C C . TRP A 1 246 ? 6.933 -4.745 22.612 1.00 94.31 246 TRP A C 1
ATOM 2006 O O . TRP A 1 246 ? 8.066 -5.007 22.244 1.00 94.31 246 TRP A O 1
ATOM 2016 N N . ALA A 1 247 ? 6.440 -5.231 23.754 1.00 93.94 247 ALA A N 1
ATOM 2017 C CA . ALA A 1 247 ? 7.257 -6.003 24.691 1.00 93.94 247 ALA A CA 1
ATOM 2018 C C . ALA A 1 247 ? 7.307 -7.508 24.373 1.00 93.94 247 ALA A C 1
ATOM 2020 O O . ALA A 1 247 ? 8.351 -8.130 24.513 1.00 93.94 247 ALA A O 1
ATOM 2021 N N . CYS A 1 248 ? 6.181 -8.111 23.971 1.00 94.31 248 CYS A N 1
ATOM 2022 C CA . CYS A 1 248 ? 6.075 -9.568 23.774 1.00 94.31 248 CYS A CA 1
ATOM 2023 C C . CYS A 1 248 ? 5.572 -9.993 22.388 1.00 94.31 248 CYS A C 1
ATOM 2025 O O . CYS A 1 248 ? 5.281 -11.166 22.174 1.00 94.31 248 CYS A O 1
ATOM 2027 N N . HIS A 1 249 ? 5.381 -9.051 21.460 1.00 93.88 249 HIS A N 1
ATOM 2028 C CA . HIS A 1 249 ? 4.929 -9.285 20.080 1.00 93.88 249 HIS A CA 1
ATOM 2029 C C . HIS A 1 249 ? 3.583 -10.016 19.905 1.00 93.88 249 HIS A C 1
ATOM 2031 O O . HIS A 1 249 ? 3.217 -10.374 18.780 1.00 93.88 249 HIS A O 1
ATOM 2037 N N . THR A 1 250 ? 2.814 -10.189 20.985 1.00 94.44 250 THR A N 1
ATOM 2038 C CA . THR A 1 250 ? 1.454 -10.743 20.933 1.00 94.44 250 THR A CA 1
ATOM 2039 C C . THR A 1 250 ? 0.521 -9.797 20.185 1.00 94.44 250 THR A C 1
ATOM 2041 O O . THR A 1 250 ? 0.578 -8.581 20.389 1.00 94.44 250 THR A O 1
ATOM 2044 N N . LEU A 1 251 ? -0.355 -10.353 19.344 1.00 93.81 251 LEU A N 1
ATOM 2045 C CA . LEU A 1 251 ? -1.343 -9.592 18.584 1.00 93.81 251 LEU A CA 1
ATOM 2046 C C . LEU A 1 251 ? -2.340 -8.874 19.504 1.00 93.81 251 LEU A C 1
ATOM 2048 O O . LEU A 1 251 ? -2.877 -9.457 20.447 1.00 93.81 251 LEU A O 1
ATOM 2052 N N . LEU A 1 252 ? -2.609 -7.602 19.216 1.00 92.19 252 LEU A N 1
ATOM 2053 C CA . LEU A 1 252 ? -3.566 -6.799 19.965 1.00 92.19 252 LEU A CA 1
ATOM 2054 C C . LEU A 1 252 ? -4.957 -6.887 19.320 1.00 92.19 252 LEU A C 1
ATOM 2056 O O . LEU A 1 252 ? -5.158 -6.545 18.156 1.00 92.19 252 LEU A O 1
ATOM 2060 N N . THR A 1 253 ? -5.939 -7.343 20.099 1.00 90.75 253 THR A N 1
ATOM 2061 C CA . THR A 1 253 ? -7.337 -7.491 19.652 1.00 90.75 253 THR A CA 1
ATOM 2062 C C . THR A 1 253 ? -8.229 -6.299 19.954 1.00 90.75 253 THR A C 1
ATOM 2064 O O . THR A 1 253 ? -9.259 -6.134 19.319 1.00 90.75 253 THR A O 1
ATOM 2067 N N . ARG A 1 254 ? -7.822 -5.456 20.903 1.00 91.81 254 ARG A N 1
ATOM 2068 C CA . ARG A 1 254 ? -8.557 -4.271 21.355 1.00 91.81 254 ARG A CA 1
ATOM 2069 C C . ARG A 1 254 ? -7.612 -3.079 21.453 1.00 91.81 254 ARG A C 1
ATOM 2071 O O . ARG A 1 254 ? -6.404 -3.262 21.627 1.00 91.81 254 ARG A O 1
ATOM 2078 N N . CYS A 1 255 ? -8.152 -1.868 21.373 1.00 92.56 255 CYS A N 1
ATOM 2079 C CA . CYS A 1 255 ? -7.379 -0.639 21.495 1.00 92.56 255 CYS A CA 1
ATOM 2080 C C . CYS A 1 255 ? -6.795 -0.461 22.906 1.00 92.56 255 CYS A C 1
ATOM 2082 O O . CYS A 1 255 ? -7.231 -1.079 23.882 1.00 92.56 255 CYS A O 1
ATOM 2084 N N . TRP A 1 256 ? -5.796 0.413 23.007 1.00 91.62 256 TRP A N 1
ATOM 2085 C CA . TRP A 1 256 ? -5.086 0.716 24.250 1.00 91.62 256 TRP A CA 1
ATOM 2086 C C . TRP A 1 256 ? -5.958 1.420 25.305 1.00 91.62 256 TRP A C 1
ATOM 2088 O O . TRP A 1 256 ? -5.639 1.350 26.489 1.00 91.62 256 TRP A O 1
ATOM 2098 N N . HIS A 1 257 ? -7.067 2.055 24.901 1.00 92.00 257 HIS A N 1
ATOM 2099 C CA . HIS A 1 257 ? -8.048 2.622 25.832 1.00 92.00 257 HIS A CA 1
ATOM 2100 C C . HIS A 1 257 ? -8.916 1.550 26.492 1.00 92.00 257 HIS A C 1
ATOM 2102 O O . HIS A 1 257 ? -9.142 1.608 27.695 1.00 92.00 257 HIS A O 1
ATOM 2108 N N . CYS A 1 258 ? -9.392 0.566 25.724 1.00 91.81 258 CYS A N 1
ATOM 2109 C CA . CYS A 1 258 ? -10.229 -0.510 26.261 1.00 91.81 258 CYS A CA 1
ATOM 2110 C C . CYS A 1 258 ? -9.434 -1.512 27.090 1.00 91.81 258 CYS A C 1
ATOM 2112 O O . CYS A 1 258 ? -9.969 -2.107 28.018 1.00 91.81 258 CYS A O 1
ATOM 2114 N N . VAL A 1 259 ? -8.168 -1.736 26.735 1.00 92.50 259 VAL A N 1
ATOM 2115 C CA . VAL A 1 259 ? -7.293 -2.663 27.448 1.00 92.50 259 VAL A CA 1
ATOM 2116 C C . VAL A 1 259 ? -5.960 -1.971 27.699 1.00 92.50 259 VAL A C 1
ATOM 2118 O O . VAL A 1 259 ? -5.131 -1.846 26.802 1.00 92.50 259 VAL A O 1
ATOM 2121 N N . SER A 1 260 ? -5.744 -1.540 28.940 1.00 93.12 260 SER A N 1
ATOM 2122 C CA . SER A 1 260 ? -4.577 -0.745 29.342 1.00 93.12 260 SER A CA 1
ATOM 2123 C C . SER A 1 260 ? -3.280 -1.550 29.474 1.00 93.12 260 SER A C 1
ATOM 2125 O O . SER A 1 260 ? -2.199 -0.965 29.466 1.00 93.12 260 SER A O 1
ATOM 2127 N N . HIS A 1 261 ? -3.358 -2.882 29.559 1.00 95.56 261 HIS A N 1
ATOM 2128 C CA . HIS A 1 261 ? -2.206 -3.773 29.737 1.00 95.56 261 HIS A CA 1
ATOM 2129 C C . HIS A 1 261 ? -2.206 -4.911 28.707 1.00 95.56 261 HIS A C 1
ATOM 2131 O O . HIS A 1 261 ? -3.241 -5.317 28.179 1.00 95.56 261 HIS A O 1
ATOM 2137 N N . CYS A 1 262 ? -1.036 -5.428 28.343 1.00 95.00 262 CYS A N 1
ATOM 2138 C CA . CYS A 1 262 ? -0.961 -6.590 27.464 1.00 95.00 262 CYS A CA 1
ATOM 2139 C C . CYS A 1 262 ? -1.569 -7.814 28.165 1.00 95.00 262 CYS A C 1
ATOM 2141 O O . CYS A 1 262 ? -1.310 -8.049 29.342 1.00 95.00 262 CYS A O 1
ATOM 2143 N N . THR A 1 263 ? -2.370 -8.607 27.452 1.00 92.38 263 THR A N 1
ATOM 2144 C CA . THR A 1 263 ? -3.017 -9.794 28.033 1.00 92.38 263 THR A CA 1
ATOM 2145 C C . THR A 1 263 ? -1.992 -10.850 28.440 1.00 92.38 263 THR A C 1
ATOM 2147 O O . THR A 1 263 ? -2.177 -11.483 29.479 1.00 92.38 263 THR A O 1
ATOM 2150 N N . GLN A 1 264 ? -0.896 -10.954 27.677 1.00 95.38 264 GLN A N 1
ATOM 2151 C CA . GLN A 1 264 ? 0.193 -11.910 27.883 1.00 95.38 264 GLN A CA 1
ATOM 2152 C C . GLN A 1 264 ? 1.241 -11.399 28.884 1.00 95.38 264 GLN A C 1
ATOM 2154 O O . GLN A 1 264 ? 1.324 -11.902 29.996 1.00 95.38 264 GLN A O 1
ATOM 2159 N N . CYS A 1 265 ? 2.005 -10.356 28.543 1.00 95.81 265 CYS A N 1
ATOM 2160 C CA . CYS A 1 265 ? 3.146 -9.913 29.364 1.00 95.81 265 CYS A CA 1
ATOM 2161 C C . CYS A 1 265 ? 2.812 -8.867 30.440 1.00 95.81 265 CYS A C 1
ATOM 2163 O O . CYS A 1 265 ? 3.715 -8.373 31.108 1.00 95.81 265 CYS A O 1
ATOM 2165 N N . LYS A 1 266 ? 1.540 -8.463 30.569 1.00 96.12 266 LYS A N 1
ATOM 2166 C CA . LYS A 1 266 ? 1.042 -7.441 31.516 1.00 96.12 266 LYS A CA 1
ATOM 2167 C C . LYS A 1 266 ? 1.676 -6.047 31.415 1.00 96.12 266 LYS A C 1
ATOM 2169 O O . LYS A 1 266 ? 1.251 -5.147 32.126 1.00 96.12 266 LYS A O 1
ATOM 2174 N N . THR A 1 267 ? 2.610 -5.812 30.496 1.00 95.00 267 THR A N 1
ATOM 2175 C CA . THR A 1 267 ? 3.177 -4.482 30.235 1.00 95.00 267 THR A CA 1
ATOM 2176 C C . THR A 1 267 ? 2.086 -3.492 29.829 1.00 95.00 267 THR A C 1
ATOM 2178 O O . THR A 1 267 ? 1.170 -3.843 29.077 1.00 95.00 267 THR A O 1
ATOM 2181 N N . LYS A 1 268 ? 2.189 -2.243 30.298 1.00 95.31 268 LYS A N 1
ATOM 2182 C CA . LYS A 1 268 ? 1.277 -1.156 29.920 1.00 95.31 268 LYS A CA 1
ATOM 2183 C C . LYS A 1 268 ? 1.253 -0.985 28.396 1.00 95.31 268 LYS A C 1
ATOM 2185 O O . LYS A 1 268 ? 2.303 -0.880 27.757 1.00 95.31 268 LYS A O 1
ATOM 2190 N N . ARG A 1 269 ? 0.053 -0.966 27.811 1.00 93.50 269 ARG A N 1
ATOM 2191 C CA . ARG A 1 269 ? -0.131 -0.698 26.382 1.00 93.50 269 ARG A CA 1
ATOM 2192 C C . ARG A 1 269 ? 0.136 0.771 26.103 1.00 93.50 269 ARG A C 1
ATOM 2194 O O . ARG A 1 269 ? -0.240 1.649 26.877 1.00 93.50 269 ARG A O 1
ATOM 2201 N N . LEU A 1 270 ? 0.781 1.011 24.973 1.00 94.00 270 LEU A N 1
ATOM 2202 C CA . LEU A 1 270 ? 1.073 2.345 24.485 1.00 94.00 270 LEU A CA 1
ATOM 2203 C C . LEU A 1 270 ? 0.097 2.697 23.355 1.00 94.00 270 LEU A C 1
ATOM 2205 O O . LEU A 1 270 ? -0.366 1.791 22.655 1.00 94.00 270 LEU A O 1
ATOM 2209 N N . PRO A 1 271 ? -0.201 3.990 23.145 1.00 92.88 271 PRO A N 1
ATOM 2210 C CA . PRO A 1 271 ? -0.860 4.444 21.927 1.00 92.88 271 PRO A CA 1
ATOM 2211 C C . PRO A 1 271 ? -0.084 3.995 20.675 1.00 92.88 271 PRO A C 1
ATOM 2213 O O . PRO A 1 271 ? 1.137 3.829 20.762 1.00 92.88 271 PRO A O 1
ATOM 2216 N N . PRO A 1 272 ? -0.739 3.851 19.508 1.00 92.12 272 PRO A N 1
ATOM 2217 C CA . PRO A 1 272 ? -0.139 3.215 18.331 1.00 92.12 272 PRO A CA 1
ATOM 2218 C C . PRO A 1 272 ? 1.208 3.812 17.905 1.00 92.12 272 PRO A C 1
ATOM 2220 O O . PRO A 1 272 ? 2.167 3.079 17.678 1.00 92.12 272 PRO A O 1
ATOM 2223 N N . LEU A 1 273 ? 1.330 5.145 17.893 1.00 92.50 273 LEU A N 1
ATOM 2224 C CA . LEU A 1 273 ? 2.580 5.823 17.534 1.00 92.50 273 LEU A CA 1
ATOM 2225 C C . LEU A 1 273 ? 3.727 5.493 18.504 1.00 92.50 273 LEU A C 1
ATOM 2227 O O . LEU A 1 273 ? 4.841 5.191 18.080 1.00 92.50 273 LEU A O 1
ATOM 2231 N N . ALA A 1 274 ? 3.455 5.536 19.810 1.00 93.94 274 ALA A N 1
ATOM 2232 C CA . ALA A 1 274 ? 4.448 5.225 20.833 1.00 93.94 274 ALA A CA 1
ATOM 2233 C C . ALA A 1 274 ? 4.816 3.732 20.819 1.00 93.94 274 ALA A C 1
ATOM 2235 O O . ALA A 1 274 ? 5.988 3.387 20.962 1.00 93.94 274 ALA A O 1
ATOM 2236 N N . ASN A 1 275 ? 3.840 2.851 20.577 1.00 92.69 275 ASN A N 1
ATOM 2237 C CA . ASN A 1 275 ? 4.063 1.415 20.415 1.00 92.69 275 ASN A CA 1
ATOM 2238 C C . ASN A 1 275 ? 4.975 1.126 19.208 1.00 92.69 275 ASN A C 1
ATOM 2240 O O . ASN A 1 275 ? 5.958 0.395 19.327 1.00 92.69 275 ASN A O 1
ATOM 2244 N N . ALA A 1 276 ? 4.712 1.764 18.066 1.00 91.00 276 ALA A N 1
ATOM 2245 C CA . ALA A 1 276 ? 5.540 1.647 16.871 1.00 91.00 276 ALA A CA 1
ATOM 2246 C C . ALA A 1 276 ? 6.965 2.189 17.069 1.00 91.00 276 ALA A C 1
ATOM 2248 O O . ALA A 1 276 ? 7.926 1.594 16.573 1.00 91.00 276 ALA A O 1
ATOM 2249 N N . HIS A 1 277 ? 7.122 3.287 17.816 1.00 93.50 277 HIS A N 1
ATOM 2250 C CA . HIS A 1 277 ? 8.437 3.829 18.158 1.00 93.50 277 HIS A CA 1
ATOM 2251 C C . HIS A 1 277 ? 9.268 2.832 18.978 1.00 93.50 277 HIS A C 1
ATOM 2253 O O . HIS A 1 277 ? 10.430 2.603 18.649 1.00 93.50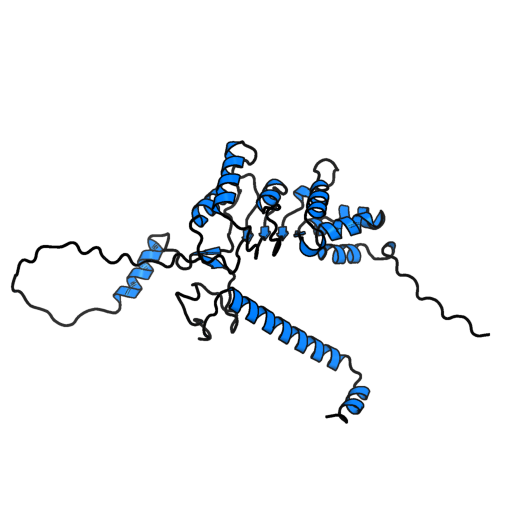 277 HIS A O 1
ATOM 2259 N N . GLN A 1 278 ? 8.664 2.173 19.973 1.00 94.75 278 GLN A N 1
ATOM 2260 C CA . GLN A 1 278 ? 9.332 1.133 20.767 1.00 94.75 278 GLN A CA 1
ATOM 2261 C C . GLN A 1 278 ? 9.783 -0.054 19.903 1.00 94.75 278 GLN A C 1
ATOM 2263 O O . GLN A 1 278 ? 10.946 -0.450 19.956 1.00 94.75 278 GLN A O 1
ATOM 2268 N N . HIS A 1 279 ? 8.914 -0.557 19.014 1.00 92.12 279 HIS A N 1
ATOM 2269 C CA . HIS A 1 279 ? 9.293 -1.598 18.043 1.00 92.12 279 HIS A CA 1
ATOM 2270 C C . HIS A 1 279 ? 10.457 -1.169 17.141 1.00 92.12 279 HIS A C 1
ATOM 2272 O O . HIS A 1 279 ? 11.288 -1.987 16.745 1.00 92.12 279 HIS A O 1
ATOM 2278 N N . LYS A 1 280 ? 10.514 0.109 16.746 1.00 92.00 280 LYS A N 1
ATOM 2279 C CA . LYS A 1 280 ? 11.622 0.635 15.938 1.00 92.00 280 LYS A CA 1
ATOM 2280 C C . LYS A 1 280 ? 12.921 0.677 16.745 1.00 92.00 280 LYS A C 1
ATOM 2282 O O . LYS A 1 280 ? 13.943 0.238 16.228 1.00 92.00 280 LYS A O 1
ATOM 2287 N N . GLN A 1 281 ? 12.881 1.159 17.985 1.00 92.69 281 GLN A N 1
ATOM 2288 C CA . GLN A 1 281 ? 14.056 1.232 18.859 1.00 92.69 281 GLN A CA 1
ATOM 2289 C C . GLN A 1 281 ? 14.646 -0.153 19.143 1.00 92.69 281 GLN A C 1
ATOM 2291 O O . GLN A 1 281 ? 15.829 -0.357 18.886 1.00 92.69 281 GLN A O 1
ATOM 2296 N N . GLN A 1 282 ? 13.822 -1.129 19.533 1.00 90.31 282 GLN A N 1
ATOM 2297 C CA . GLN A 1 282 ? 14.285 -2.500 19.786 1.00 90.31 282 GLN A CA 1
ATOM 2298 C C . GLN A 1 282 ? 14.938 -3.141 18.557 1.00 90.31 282 GLN A C 1
ATOM 2300 O O . GLN A 1 282 ? 15.977 -3.787 18.668 1.00 90.31 282 GLN A O 1
ATOM 2305 N N . ARG A 1 283 ? 14.360 -2.947 17.362 1.00 89.94 283 ARG A N 1
ATOM 2306 C CA . ARG A 1 283 ? 14.957 -3.458 16.117 1.00 89.94 283 ARG A CA 1
ATOM 2307 C C . ARG A 1 283 ? 16.320 -2.831 15.835 1.00 89.94 283 ARG A C 1
ATOM 2309 O O . ARG A 1 283 ? 17.230 -3.541 15.420 1.00 89.94 283 ARG A O 1
ATOM 2316 N N . LEU A 1 284 ? 16.467 -1.526 16.071 1.00 90.25 284 LEU A N 1
ATOM 2317 C CA . LEU A 1 284 ? 17.745 -0.832 15.901 1.00 90.25 284 LEU A CA 1
ATOM 2318 C C . LEU A 1 284 ? 18.795 -1.320 16.905 1.00 90.25 284 LEU A C 1
ATOM 2320 O O . LEU A 1 284 ? 19.944 -1.523 16.525 1.00 90.25 284 LEU A O 1
ATOM 2324 N N . GLU A 1 285 ? 18.420 -1.542 18.163 1.00 90.62 285 GLU A N 1
ATOM 2325 C CA . GLU A 1 285 ? 19.316 -2.095 19.187 1.00 90.62 285 GLU A CA 1
ATOM 2326 C C . GLU A 1 285 ? 19.758 -3.522 18.845 1.00 90.62 285 GLU A C 1
ATOM 2328 O O . GLU A 1 285 ? 20.952 -3.811 18.854 1.00 90.62 285 GLU A O 1
ATOM 2333 N N . GLN A 1 286 ? 18.828 -4.392 18.437 1.00 88.75 286 GLN A N 1
ATOM 2334 C CA . GLN A 1 286 ? 19.152 -5.747 17.980 1.00 88.75 286 GLN A CA 1
ATOM 2335 C C . GLN A 1 286 ? 20.073 -5.739 16.755 1.00 88.75 286 GLN A C 1
ATOM 2337 O O . GLN A 1 286 ? 20.996 -6.547 16.668 1.00 88.75 286 GLN A O 1
ATOM 2342 N N . GLN A 1 287 ? 19.849 -4.826 15.806 1.00 89.12 287 GLN A N 1
ATOM 2343 C CA . GLN A 1 287 ? 20.714 -4.692 14.638 1.00 89.12 287 GLN A CA 1
ATOM 2344 C C . GLN A 1 287 ? 22.122 -4.228 15.031 1.00 89.12 287 GLN A C 1
ATOM 2346 O O . GLN A 1 287 ? 23.098 -4.768 14.516 1.00 89.12 287 GLN A O 1
ATOM 2351 N N . LYS A 1 288 ? 22.240 -3.276 15.965 1.00 89.50 288 LYS A N 1
ATOM 2352 C CA . LYS A 1 288 ? 23.537 -2.836 16.499 1.00 89.50 288 LYS A CA 1
ATOM 2353 C C . LYS A 1 288 ? 24.287 -3.978 17.178 1.00 89.50 288 LYS A C 1
ATOM 2355 O O . LYS A 1 288 ? 25.464 -4.158 16.894 1.00 89.50 288 LYS A O 1
ATOM 2360 N N . LEU A 1 289 ? 23.610 -4.766 18.015 1.00 87.50 289 LEU A N 1
ATOM 2361 C CA . LEU A 1 289 ? 24.211 -5.926 18.680 1.00 87.50 289 LEU A CA 1
ATOM 2362 C C . LEU A 1 289 ? 24.723 -6.955 17.665 1.00 87.50 289 LEU A C 1
ATOM 2364 O O . LEU A 1 289 ? 25.879 -7.351 17.743 1.00 87.50 289 LEU A O 1
ATOM 2368 N N . ARG A 1 290 ? 23.927 -7.296 16.644 1.00 87.12 290 ARG A N 1
ATOM 2369 C CA . ARG A 1 290 ? 24.363 -8.217 15.578 1.00 87.12 290 ARG A CA 1
ATOM 2370 C C . ARG A 1 290 ? 25.565 -7.701 14.792 1.00 87.12 290 ARG A C 1
ATOM 2372 O O . ARG A 1 290 ? 26.429 -8.483 14.406 1.00 87.12 290 ARG A O 1
ATOM 2379 N N . LEU A 1 291 ? 25.619 -6.397 14.519 1.00 84.31 291 LEU A N 1
ATOM 2380 C CA . LEU A 1 291 ? 26.764 -5.789 13.838 1.00 84.31 291 LEU A CA 1
ATOM 2381 C C . LEU A 1 291 ? 28.016 -5.821 14.715 1.00 84.31 291 LEU A C 1
ATOM 2383 O O . LEU A 1 291 ? 29.089 -6.111 14.201 1.00 84.31 291 LEU A O 1
ATOM 2387 N N . LEU A 1 292 ? 27.885 -5.577 16.022 1.00 82.56 292 LEU A N 1
ATOM 2388 C CA . LEU A 1 292 ? 28.991 -5.720 16.970 1.00 82.56 292 LEU A CA 1
ATOM 2389 C C . LEU A 1 292 ? 29.483 -7.168 17.029 1.00 82.56 292 LEU A C 1
ATOM 2391 O O . LEU A 1 292 ? 30.678 -7.391 16.891 1.00 82.56 292 LEU A O 1
ATOM 2395 N N . GLU A 1 293 ? 28.584 -8.148 17.131 1.00 80.38 293 GLU A N 1
ATOM 2396 C CA . GLU A 1 293 ? 28.934 -9.575 17.092 1.00 80.38 293 GLU A CA 1
ATOM 2397 C C . GLU A 1 293 ? 29.649 -9.949 15.788 1.00 80.38 293 GLU A C 1
ATOM 2399 O O . GLU A 1 293 ? 30.673 -10.629 15.814 1.00 80.38 293 GLU A O 1
ATOM 2404 N N . THR A 1 294 ? 29.154 -9.461 14.647 1.00 78.81 294 THR A N 1
ATOM 2405 C CA . THR A 1 294 ? 29.770 -9.710 13.336 1.00 78.81 294 THR A CA 1
ATOM 2406 C C . THR A 1 294 ? 31.153 -9.067 13.251 1.00 78.81 294 THR A C 1
ATOM 2408 O O . THR A 1 294 ? 32.111 -9.725 12.861 1.00 78.81 294 THR A O 1
ATOM 2411 N N . ASN A 1 295 ? 31.296 -7.811 13.677 1.00 73.62 295 ASN A N 1
ATOM 2412 C CA . ASN A 1 295 ? 32.582 -7.115 13.687 1.00 73.62 295 ASN A CA 1
ATOM 2413 C C . ASN A 1 295 ? 33.578 -7.783 14.649 1.00 73.62 295 ASN A C 1
ATOM 2415 O O . ASN A 1 295 ? 34.741 -7.944 14.299 1.00 73.62 295 ASN A O 1
ATOM 2419 N N . MET A 1 296 ? 33.129 -8.247 15.819 1.00 67.88 296 MET A N 1
ATOM 2420 C CA . MET A 1 296 ? 33.951 -9.004 16.772 1.00 67.88 296 MET A CA 1
ATOM 2421 C C . MET A 1 296 ? 34.325 -10.406 16.272 1.00 67.88 296 MET A C 1
ATOM 2423 O O . MET A 1 296 ? 35.332 -10.958 16.720 1.00 67.88 296 MET A O 1
ATOM 2427 N N . ALA A 1 297 ? 33.522 -10.997 15.385 1.00 64.56 297 ALA A N 1
ATOM 2428 C CA . ALA A 1 297 ? 33.822 -12.261 14.717 1.00 64.56 297 ALA A CA 1
ATOM 2429 C C . ALA A 1 297 ? 34.759 -12.084 13.508 1.00 64.56 297 ALA A C 1
ATOM 2431 O O . ALA A 1 297 ? 35.467 -13.021 13.154 1.00 64.56 297 ALA A O 1
ATOM 2432 N N . MET A 1 298 ? 34.775 -10.898 12.888 1.00 60.88 298 MET A N 1
ATOM 2433 C CA . MET A 1 298 ? 35.684 -10.543 11.789 1.00 60.88 298 MET A CA 1
ATOM 2434 C C . MET A 1 298 ? 36.996 -9.892 12.257 1.00 60.88 298 MET A C 1
ATOM 2436 O O . MET A 1 298 ? 37.910 -9.753 11.448 1.00 60.88 298 MET A O 1
ATOM 2440 N N . MET A 1 299 ? 37.111 -9.497 13.532 1.00 56.66 299 MET A N 1
ATOM 2441 C CA . MET A 1 299 ? 38.388 -9.089 14.123 1.00 56.66 299 MET A CA 1
ATOM 2442 C C . MET A 1 299 ? 39.284 -10.311 14.331 1.00 56.66 299 MET A C 1
ATOM 2444 O O . MET A 1 299 ? 38.911 -11.251 15.037 1.00 56.66 299 MET A O 1
ATOM 2448 N N . ASP A 1 300 ? 40.464 -10.254 13.712 1.00 58.88 300 ASP A N 1
ATOM 2449 C CA . ASP A 1 300 ? 41.563 -11.204 13.878 1.00 58.88 300 ASP A CA 1
ATOM 2450 C C . ASP A 1 300 ? 41.849 -11.414 15.382 1.00 58.88 300 ASP A C 1
ATOM 2452 O O . ASP A 1 300 ? 41.937 -10.418 16.110 1.00 58.88 300 ASP A O 1
ATOM 2456 N N . PRO A 1 301 ? 41.938 -12.655 15.897 1.00 60.53 301 PRO A N 1
ATOM 2457 C CA . PRO A 1 301 ? 42.245 -12.916 17.305 1.00 60.53 301 PRO A CA 1
ATOM 2458 C C . PRO A 1 301 ? 43.494 -12.184 17.822 1.00 60.53 301 PRO A C 1
ATOM 2460 O O . PRO A 1 301 ? 43.488 -11.774 18.979 1.00 60.53 301 PRO A O 1
ATOM 2463 N N . ASP A 1 302 ? 44.491 -11.922 16.972 1.00 57.09 302 ASP A N 1
ATOM 2464 C CA . ASP A 1 302 ? 45.709 -11.194 17.361 1.00 57.09 302 ASP A CA 1
ATOM 2465 C C . ASP A 1 302 ? 45.467 -9.685 17.605 1.00 57.09 302 ASP A C 1
ATOM 2467 O O . ASP A 1 302 ? 46.193 -9.048 18.363 1.00 57.09 302 ASP A O 1
ATOM 2471 N N . LEU A 1 303 ? 44.403 -9.104 17.033 1.00 55.34 303 LEU A N 1
ATOM 2472 C CA . LEU A 1 303 ? 43.993 -7.704 17.245 1.00 55.34 303 LEU A CA 1
ATOM 2473 C C . LEU A 1 303 ? 43.093 -7.513 18.479 1.00 55.34 303 LEU A C 1
ATOM 2475 O O . LEU A 1 303 ? 42.862 -6.376 18.897 1.00 55.34 303 LEU A O 1
ATOM 2479 N N . LYS A 1 304 ? 42.564 -8.598 19.067 1.00 55.12 304 LYS A N 1
ATOM 2480 C CA . LYS A 1 304 ? 41.761 -8.528 20.303 1.00 55.12 304 LYS A CA 1
ATOM 2481 C C . LYS A 1 304 ? 42.613 -8.224 21.536 1.00 55.12 304 LYS A C 1
ATOM 2483 O O . LYS A 1 304 ? 42.140 -7.495 22.404 1.00 55.12 304 LYS A O 1
ATOM 2488 N N . ASP A 1 305 ? 43.850 -8.718 21.583 1.00 54.75 305 ASP A N 1
ATOM 2489 C CA . ASP A 1 305 ? 44.766 -8.486 22.709 1.00 54.75 305 ASP A CA 1
ATOM 2490 C C . ASP A 1 305 ? 45.356 -7.062 22.716 1.00 54.75 305 ASP A C 1
ATOM 2492 O O . ASP A 1 305 ? 45.589 -6.500 23.784 1.00 54.75 305 ASP A O 1
ATOM 2496 N N . GLU A 1 306 ? 45.543 -6.416 21.557 1.00 53.44 306 GLU A N 1
ATOM 2497 C CA . GLU A 1 306 ? 46.054 -5.032 21.517 1.00 53.44 306 GLU A CA 1
ATOM 2498 C C . GLU A 1 306 ? 45.038 -3.992 22.020 1.00 53.44 306 GLU A C 1
ATOM 2500 O O . GLU A 1 306 ? 45.431 -2.956 22.559 1.00 53.44 306 GLU A O 1
ATOM 2505 N N . PHE A 1 307 ? 43.733 -4.256 21.889 1.00 51.50 307 PHE A N 1
ATOM 2506 C CA . PHE A 1 307 ? 42.685 -3.321 22.318 1.00 51.50 307 PHE A CA 1
ATOM 2507 C C . PHE A 1 307 ? 42.156 -3.565 23.737 1.00 51.50 307 PHE A C 1
ATOM 2509 O O . PHE A 1 307 ? 41.528 -2.664 24.291 1.00 51.50 307 PHE A O 1
ATOM 2516 N N . SER A 1 308 ? 42.456 -4.706 24.371 1.00 54.78 308 SER A N 1
ATOM 2517 C CA . SER A 1 308 ? 42.092 -4.943 25.780 1.00 54.78 308 SER A CA 1
ATOM 2518 C C . SER A 1 308 ? 42.954 -4.149 26.772 1.00 54.78 308 SER A C 1
ATOM 2520 O O . SER A 1 308 ? 42.692 -4.170 27.969 1.00 54.78 308 SER A O 1
ATOM 2522 N N . LEU A 1 309 ? 44.002 -3.469 26.295 1.00 49.53 309 LEU A N 1
ATOM 2523 C CA . LEU A 1 309 ? 44.886 -2.618 27.100 1.00 49.53 309 LEU A CA 1
ATOM 2524 C C . LEU A 1 309 ? 44.327 -1.205 27.347 1.00 49.53 309 LEU A C 1
ATOM 2526 O O . LEU A 1 309 ? 44.954 -0.426 28.065 1.00 49.53 309 LEU A O 1
ATOM 2530 N N . PHE A 1 310 ? 43.179 -0.866 26.752 1.00 50.88 310 PHE A N 1
ATOM 2531 C CA . PHE A 1 310 ? 42.540 0.450 26.879 1.00 50.88 310 PHE A CA 1
ATOM 2532 C C . PHE A 1 310 ? 41.203 0.431 27.645 1.00 50.88 310 PHE A C 1
ATOM 2534 O O . PHE A 1 310 ? 40.530 1.463 27.682 1.00 50.88 310 PHE A O 1
ATOM 2541 N N . GLU A 1 311 ? 40.831 -0.702 28.255 1.00 44.00 311 GLU A N 1
ATOM 2542 C CA . GLU A 1 311 ? 39.746 -0.796 29.251 1.00 44.00 311 GLU A CA 1
ATOM 2543 C C . GLU A 1 311 ? 40.267 -0.652 30.688 1.00 44.00 311 GLU A C 1
ATOM 2545 O O . GLU A 1 311 ? 41.355 -1.188 31.001 1.00 44.00 311 GLU A O 1
#

Organism: NCBI:txid90262

Secondary structure (DSSP, 8-state):
-PPPPPPPP---GGGS-HHHHHHHHTTS-HHHHHHHHHH-HHHHHHHHH-SSTTTEEE--HHHHHHHHHHHHHHH--STTSS-GGGT--EEE-TT---TT--HHHHHHH-TT--EEE-TT-SSS--HHHHHHHHHHHHHTTSS-TT-B---EEE---TT--B-TTHHHHHHHHHHHBSS--EESEEESS---SSHHHHHHHHHHHGGG------------------PPP-------BEEETT-B-TTT-PBP-S-TTT--B-TTT-PBPPPHHHHHHHHHHHHHHHHHHHHHHHHHHHS-HHHHHHHGGG-

pLDDT: mean 81.13, std 18.79, range [35.06, 98.19]

Foldseek 3Di:
DDDPPDDPDDDDPLPDPLVVLLVVLLPDALLVNVVQLVPDVSSVVSNLQDLPSLQEHEDDCVPPHDVSVVVSLVVCDCPPPSNSLASHAYYACECVQDQPDDPVVNCLSRQNHAEYAHEANDPRDDLVVVLVVLVVCCVVVSADFQRHQYAEYEYYHLPQFADPCVVSSQVSVNRRHVHRHDYQKDFLDDDPPDPVVVVVVVVVVPPPDDDDDDDDDDDDDDDDPPDPDPPPPPGRTMDGQCDAALPPRHGRSHACVVPQADPPPRHGDDRRVVRVVSNVVVVVVVVVVVVVVVVVVVDDPVVVVVVVVPD